Protein AF-V5WIX6-F1 (afdb_monomer)

Structure (mmCIF, N/CA/C/O backbone):
data_AF-V5WIX6-F1
#
_entry.id   AF-V5WIX6-F1
#
loop_
_atom_site.group_PDB
_atom_site.id
_atom_site.type_symbol
_atom_site.label_atom_id
_atom_site.label_alt_id
_atom_site.label_comp_id
_atom_site.label_asym_id
_atom_site.label_entity_id
_atom_site.label_seq_id
_atom_site.pdbx_PDB_ins_code
_atom_site.Cartn_x
_atom_site.Cartn_y
_atom_site.Cartn_z
_atom_site.occupancy
_atom_site.B_iso_or_equiv
_atom_site.auth_seq_id
_atom_site.auth_comp_id
_atom_site.auth_asym_id
_atom_site.auth_atom_id
_atom_site.pdbx_PDB_model_num
ATOM 1 N N . MET A 1 1 ? -15.804 -73.922 3.196 1.00 58.41 1 MET A N 1
ATOM 2 C CA . MET A 1 1 ? -16.232 -72.582 3.664 1.00 58.41 1 MET A CA 1
ATOM 3 C C . MET A 1 1 ? -15.111 -71.535 3.647 1.00 58.41 1 MET A C 1
ATOM 5 O O . MET A 1 1 ? -15.339 -70.474 3.092 1.00 58.41 1 MET A O 1
ATOM 9 N N . LYS A 1 2 ? -13.881 -71.818 4.117 1.00 55.75 2 LYS A N 1
ATOM 10 C CA . LYS A 1 2 ? -12.753 -70.850 4.067 1.00 55.75 2 LYS A CA 1
ATOM 11 C C . LYS A 1 2 ? -12.329 -70.398 2.653 1.00 55.75 2 LYS A C 1
ATOM 13 O O . LYS A 1 2 ? -11.973 -69.244 2.466 1.00 55.75 2 LYS A O 1
ATOM 18 N N . LYS A 1 3 ? -12.418 -71.280 1.646 1.00 56.50 3 LYS A N 1
ATOM 19 C CA . LYS A 1 3 ? -12.069 -70.954 0.246 1.00 56.50 3 LYS A CA 1
ATOM 20 C C . LYS A 1 3 ? -13.073 -70.005 -0.428 1.00 56.50 3 LYS A C 1
ATOM 22 O O . LYS A 1 3 ? -12.663 -69.167 -1.213 1.00 56.50 3 LYS A O 1
ATOM 27 N N . ALA A 1 4 ? -14.360 -70.095 -0.081 1.00 66.88 4 ALA A N 1
ATOM 28 C CA . ALA A 1 4 ? -15.393 -69.199 -0.612 1.00 66.88 4 ALA A CA 1
ATOM 29 C C . ALA A 1 4 ? -15.298 -67.791 0.001 1.00 66.88 4 ALA A C 1
ATOM 31 O O . ALA A 1 4 ? -15.480 -66.801 -0.696 1.00 66.88 4 ALA A O 1
ATOM 32 N N . PHE A 1 5 ? -14.928 -67.707 1.283 1.00 71.88 5 PHE A N 1
ATOM 33 C CA . PHE A 1 5 ? -14.691 -66.434 1.966 1.00 71.88 5 PHE A CA 1
ATOM 34 C C . PHE A 1 5 ? -13.475 -65.687 1.397 1.00 71.88 5 PHE A C 1
ATOM 36 O O . PHE A 1 5 ? -13.553 -64.492 1.143 1.00 71.88 5 PHE A O 1
ATOM 43 N N . LEU A 1 6 ? -12.379 -66.398 1.108 1.00 67.19 6 LEU A N 1
ATOM 44 C CA . LEU A 1 6 ? -11.194 -65.804 0.474 1.00 67.19 6 LEU A CA 1
ATOM 45 C C . LEU A 1 6 ? -11.478 -65.269 -0.936 1.00 67.19 6 LEU A C 1
ATOM 47 O O . LEU A 1 6 ? -10.979 -64.207 -1.284 1.00 67.19 6 LEU A O 1
ATOM 51 N N . ILE A 1 7 ? -12.309 -65.960 -1.721 1.00 73.38 7 ILE A N 1
ATOM 52 C CA . ILE A 1 7 ? -12.696 -65.508 -3.067 1.00 73.38 7 ILE A CA 1
ATOM 53 C C . ILE A 1 7 ? -13.588 -64.259 -2.994 1.00 73.38 7 ILE A C 1
ATOM 55 O O . ILE A 1 7 ? -13.397 -63.332 -3.776 1.00 73.38 7 ILE A O 1
ATOM 59 N N . ALA A 1 8 ? -14.510 -64.193 -2.029 1.00 73.25 8 ALA A N 1
ATOM 60 C CA . ALA A 1 8 ? -15.363 -63.021 -1.828 1.00 73.25 8 ALA A CA 1
ATOM 61 C C . ALA A 1 8 ? -14.563 -61.781 -1.389 1.00 73.25 8 ALA A C 1
ATOM 63 O O . ALA A 1 8 ? -14.801 -60.689 -1.896 1.00 73.25 8 ALA A O 1
ATOM 64 N N . VAL A 1 9 ? -13.570 -61.948 -0.508 1.00 74.31 9 VAL A N 1
ATOM 65 C CA . VAL A 1 9 ? -12.686 -60.848 -0.083 1.00 74.31 9 VAL A CA 1
ATOM 66 C C . VAL A 1 9 ? -11.806 -60.360 -1.239 1.00 74.31 9 VAL A C 1
ATOM 68 O O . VAL A 1 9 ? -11.616 -59.157 -1.392 1.00 74.31 9 VAL A O 1
ATOM 71 N N . LEU A 1 10 ? -11.325 -61.266 -2.099 1.00 70.62 10 LEU A N 1
ATOM 72 C CA . LEU A 1 10 ? -10.517 -60.898 -3.266 1.00 70.62 10 LEU A CA 1
ATOM 73 C C . LEU A 1 10 ? -11.334 -60.153 -4.337 1.00 70.62 10 LEU A C 1
ATOM 75 O O . LEU A 1 10 ? -10.823 -59.228 -4.959 1.00 70.62 10 LEU A O 1
ATOM 79 N N . LEU A 1 11 ? -12.608 -60.519 -4.521 1.00 66.94 11 LEU A N 1
ATOM 80 C CA . LEU A 1 11 ? -13.530 -59.843 -5.445 1.00 66.94 11 LEU A CA 1
ATOM 81 C C . LEU A 1 11 ? -13.896 -58.430 -4.979 1.00 66.94 11 LEU A C 1
ATOM 83 O O . LEU A 1 11 ? -13.943 -57.516 -5.798 1.00 66.94 11 LEU A O 1
ATOM 87 N N . VAL A 1 12 ? -14.101 -58.230 -3.674 1.00 69.62 12 VAL A N 1
ATOM 88 C CA . VAL A 1 12 ? -14.355 -56.893 -3.113 1.00 69.62 12 VAL A CA 1
ATOM 89 C C . VAL A 1 12 ? -13.093 -56.029 -3.191 1.00 69.62 12 VAL A C 1
ATOM 91 O O . VAL A 1 12 ? -13.183 -54.877 -3.596 1.00 69.62 12 VAL A O 1
ATOM 94 N N . ALA A 1 13 ? -11.910 -56.585 -2.910 1.00 64.19 13 ALA A N 1
ATOM 95 C CA . ALA A 1 13 ? -10.642 -55.861 -3.039 1.00 64.19 13 ALA A CA 1
ATOM 96 C C . ALA A 1 13 ? -10.314 -55.469 -4.494 1.00 64.19 13 ALA A C 1
ATOM 98 O O . ALA A 1 13 ? -9.781 -54.388 -4.728 1.00 64.19 13 ALA A O 1
ATOM 99 N N . ALA A 1 14 ? -10.671 -56.305 -5.476 1.00 63.19 14 ALA A N 1
ATOM 100 C CA . ALA A 1 14 ? -10.508 -55.984 -6.895 1.00 63.19 14 ALA A CA 1
ATOM 101 C C . ALA A 1 14 ? -11.480 -54.887 -7.370 1.00 63.19 14 ALA A C 1
ATOM 103 O O . ALA A 1 14 ? -11.104 -54.064 -8.199 1.00 63.19 14 ALA A O 1
ATOM 104 N N . ALA A 1 15 ? -12.699 -54.826 -6.819 1.00 61.22 15 ALA A N 1
ATOM 105 C CA . ALA A 1 15 ? -13.686 -53.805 -7.174 1.00 61.22 15 ALA A CA 1
ATOM 106 C C . ALA A 1 15 ? -13.312 -52.395 -6.675 1.00 61.22 15 ALA A C 1
ATOM 108 O O . ALA A 1 15 ? -13.653 -51.412 -7.327 1.00 61.22 15 ALA A O 1
ATOM 109 N N . VAL A 1 16 ? -12.568 -52.279 -5.566 1.00 59.94 16 VAL A N 1
ATOM 110 C CA . VAL A 1 16 ? -12.110 -50.973 -5.042 1.00 59.94 16 VAL A CA 1
ATOM 111 C C . VAL A 1 16 ? -10.938 -50.395 -5.855 1.00 59.94 16 VAL A C 1
ATOM 113 O O . VAL A 1 16 ? -10.724 -49.188 -5.853 1.00 59.94 16 VAL A O 1
ATOM 116 N N . LEU A 1 17 ? -10.207 -51.223 -6.610 1.00 56.31 17 LEU A N 1
ATOM 117 C CA . LEU A 1 17 ? -9.035 -50.795 -7.389 1.00 56.31 17 LEU A CA 1
ATOM 118 C C . LEU A 1 17 ? -9.350 -50.364 -8.835 1.00 56.31 17 LEU A C 1
ATOM 120 O O . LEU A 1 17 ? -8.447 -49.914 -9.534 1.00 56.31 17 LEU A O 1
ATOM 124 N N . VAL A 1 18 ? -10.606 -50.470 -9.289 1.00 58.84 18 VAL A N 1
ATOM 125 C CA . VAL A 1 18 ? -11.018 -50.155 -10.678 1.00 58.84 18 VAL A CA 1
ATOM 126 C C . VAL A 1 18 ? -11.763 -48.809 -10.791 1.00 58.84 18 VAL A C 1
ATOM 128 O O . VAL A 1 18 ? -12.163 -48.411 -11.877 1.00 58.84 18 VAL A O 1
ATOM 131 N N . SER A 1 19 ? -11.898 -48.037 -9.706 1.00 48.12 19 SER A N 1
ATOM 132 C CA . SER A 1 19 ? -12.625 -46.750 -9.734 1.00 48.12 19 SER A CA 1
ATOM 133 C C . SER A 1 19 ? -11.781 -45.509 -10.085 1.00 48.12 19 SER A C 1
ATOM 135 O O . SER A 1 19 ? -12.303 -44.400 -10.034 1.00 48.12 19 SER A O 1
ATOM 137 N N . CYS A 1 20 ? -10.515 -45.652 -10.478 1.00 54.88 20 CYS A N 1
ATOM 138 C CA . CYS A 1 20 ? -9.731 -44.542 -11.034 1.00 54.88 20 CYS A CA 1
ATOM 139 C C . CYS A 1 20 ? -9.061 -44.993 -12.333 1.00 54.88 20 CYS A C 1
ATOM 141 O O . CYS A 1 20 ? -7.900 -45.392 -12.345 1.00 54.88 20 CYS A O 1
ATOM 143 N N . GLY A 1 21 ? -9.825 -44.964 -13.422 1.00 41.25 21 GLY A N 1
ATOM 144 C CA . GLY A 1 21 ? -9.371 -45.305 -14.766 1.00 41.25 21 GLY A CA 1
ATOM 145 C C . GLY A 1 21 ? -10.202 -44.562 -15.802 1.00 41.25 21 GLY A C 1
ATOM 146 O O . GLY A 1 21 ? -11.140 -45.126 -16.344 1.00 41.25 21 GLY A O 1
ATOM 147 N N . SER A 1 22 ? -9.864 -43.283 -15.976 1.00 40.94 22 SER A N 1
ATOM 148 C CA . SER A 1 22 ? -10.167 -42.369 -17.088 1.00 40.94 22 SER A CA 1
ATOM 149 C C . SER A 1 22 ? -10.963 -42.933 -18.276 1.00 40.94 22 SER A C 1
ATOM 151 O O . SER A 1 22 ? -10.440 -43.748 -19.046 1.00 40.94 22 SER A O 1
ATOM 153 N N . ASP A 1 23 ? -12.152 -42.366 -18.498 1.00 37.56 23 ASP A N 1
ATOM 154 C CA . ASP A 1 23 ? -12.770 -42.299 -19.822 1.00 37.56 23 ASP A CA 1
ATOM 155 C C . ASP A 1 23 ? -11.769 -41.668 -20.794 1.00 37.56 23 ASP A C 1
ATOM 157 O O . ASP A 1 23 ? -11.342 -40.523 -20.650 1.00 37.56 23 ASP A O 1
ATOM 161 N N . SER A 1 24 ? -11.342 -42.471 -21.760 1.00 44.09 24 SER A N 1
ATOM 162 C CA . SER A 1 24 ? -10.544 -42.046 -22.900 1.00 44.09 24 SER A CA 1
ATOM 163 C C . SER A 1 24 ? -11.465 -42.061 -24.105 1.00 44.09 24 SER A C 1
ATOM 165 O O . SER A 1 24 ? -11.472 -43.018 -24.873 1.00 44.09 24 SER A O 1
ATOM 167 N N . ASP A 1 25 ? -12.250 -40.992 -24.245 1.00 35.59 25 ASP A N 1
ATOM 168 C CA . ASP A 1 25 ? -12.881 -40.663 -25.515 1.00 35.59 25 ASP A CA 1
ATOM 169 C C . ASP A 1 25 ? -12.125 -39.510 -26.172 1.00 35.59 25 ASP A C 1
ATOM 171 O O . ASP A 1 25 ? -11.837 -38.459 -25.602 1.00 35.59 25 ASP A O 1
ATOM 175 N N . ASN A 1 26 ? -11.713 -39.813 -27.389 1.00 45.78 26 ASN A N 1
ATOM 176 C CA . ASN A 1 26 ? -10.805 -39.072 -28.230 1.00 45.78 26 ASN A CA 1
ATOM 177 C C . ASN A 1 26 ? -11.540 -37.848 -28.796 1.00 45.78 26 ASN A C 1
ATOM 179 O O . ASN A 1 26 ? -12.281 -37.974 -29.773 1.00 45.78 26 ASN A O 1
ATOM 183 N N . GLN A 1 27 ? -11.337 -36.668 -28.207 1.00 37.78 27 GLN A N 1
ATOM 184 C CA . GLN A 1 27 ? -11.741 -35.406 -28.822 1.00 37.78 27 GLN A CA 1
ATOM 185 C C . GLN A 1 27 ? -10.574 -34.414 -28.804 1.00 37.78 27 GLN A C 1
ATOM 187 O O . GLN A 1 27 ? -9.936 -34.161 -27.788 1.00 37.78 27 GLN A O 1
ATOM 192 N N . SER A 1 28 ? -10.269 -33.957 -30.013 1.00 33.84 28 SER A N 1
ATOM 193 C CA . SER A 1 28 ? -9.264 -32.987 -30.436 1.00 33.84 28 SER A CA 1
ATOM 194 C C . SER A 1 28 ? -8.944 -31.888 -29.424 1.00 33.84 28 SER A C 1
ATOM 196 O O . SER A 1 28 ? -9.840 -31.233 -28.904 1.00 33.84 28 SER A O 1
ATOM 198 N N . ALA A 1 29 ? -7.642 -31.648 -29.245 1.00 37.53 29 ALA A N 1
ATOM 199 C CA . ALA A 1 29 ? -7.080 -30.523 -28.514 1.00 37.53 29 ALA A CA 1
ATOM 200 C C . ALA A 1 29 ? -7.489 -29.183 -29.152 1.00 37.53 29 ALA A C 1
ATOM 202 O O . ALA A 1 29 ? -6.797 -28.650 -30.017 1.00 37.53 29 ALA A O 1
ATOM 203 N N . GLU A 1 30 ? -8.617 -28.645 -28.709 1.00 32.94 30 GLU A N 1
ATOM 204 C CA . GLU A 1 30 ? -8.811 -27.207 -28.593 1.00 32.94 30 GLU A CA 1
ATOM 205 C C . GLU A 1 30 ? -8.475 -26.845 -27.148 1.00 32.94 30 GLU A C 1
ATOM 207 O O . GLU A 1 30 ? -9.002 -27.446 -26.211 1.00 32.94 30 GLU A O 1
ATOM 212 N N . THR A 1 31 ? -7.556 -25.901 -26.959 1.00 37.00 31 THR A N 1
ATOM 213 C CA . THR A 1 31 ? -7.256 -25.313 -25.653 1.00 37.00 31 THR A CA 1
ATOM 214 C C . THR A 1 31 ? -8.479 -24.515 -25.204 1.00 37.00 31 THR A C 1
ATOM 216 O O . THR A 1 31 ? -8.557 -23.308 -25.405 1.00 37.00 31 THR A O 1
ATOM 219 N N . GLN A 1 32 ? -9.474 -25.208 -24.658 1.00 30.66 32 GLN A N 1
ATOM 220 C CA . GLN A 1 32 ? -10.532 -24.596 -23.878 1.00 30.66 32 GLN A CA 1
ATOM 221 C C . GLN A 1 32 ? -9.921 -24.264 -22.520 1.00 30.66 32 GLN A C 1
ATOM 223 O O . GLN A 1 32 ? -9.590 -25.161 -21.742 1.00 30.66 32 GLN A O 1
ATOM 228 N N . GLU A 1 33 ? -9.726 -22.970 -22.258 1.00 36.97 33 GLU A N 1
ATOM 229 C CA . GLU A 1 33 ? -9.600 -22.485 -20.889 1.00 36.97 33 GLU A CA 1
ATOM 230 C C . GLU A 1 33 ? -10.752 -23.082 -20.084 1.00 36.97 33 GLU A C 1
ATOM 232 O O . GLU A 1 33 ? -11.920 -22.987 -20.471 1.00 36.97 33 GLU A O 1
ATOM 237 N N . ALA A 1 34 ? -10.413 -23.767 -18.997 1.00 33.66 34 ALA A N 1
ATOM 238 C CA . ALA A 1 34 ? -11.401 -24.327 -18.102 1.00 33.66 34 ALA A CA 1
ATOM 239 C C . ALA A 1 34 ? -12.185 -23.176 -17.458 1.00 33.66 34 ALA A C 1
ATOM 241 O O . ALA A 1 34 ? -11.788 -22.625 -16.437 1.00 33.66 34 ALA A O 1
ATOM 242 N N . ALA A 1 35 ? -13.330 -22.838 -18.045 1.00 47.0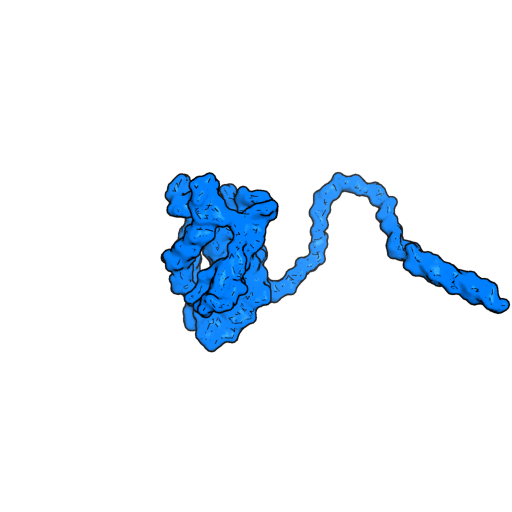3 35 ALA A N 1
ATOM 243 C CA . ALA A 1 35 ? -14.394 -22.126 -17.364 1.00 47.03 35 ALA A CA 1
ATOM 244 C C . ALA A 1 35 ? -15.075 -23.097 -16.378 1.00 47.03 35 ALA A C 1
ATOM 246 O O . ALA A 1 35 ? -16.158 -23.618 -16.635 1.00 47.03 35 ALA A O 1
ATOM 247 N N . SER A 1 36 ? -14.416 -23.376 -15.251 1.00 42.03 36 SER A N 1
ATOM 248 C CA . SER A 1 36 ? -15.070 -23.799 -14.005 1.00 42.03 36 SER A CA 1
ATOM 249 C C . SER A 1 36 ? -15.108 -22.555 -13.111 1.00 42.03 36 SER A C 1
ATOM 251 O O . SER A 1 36 ? -14.058 -22.058 -12.727 1.00 42.03 36 SER A O 1
ATOM 253 N N . GLY A 1 37 ? -16.242 -21.897 -12.873 1.00 46.31 37 GLY A N 1
ATOM 254 C CA . GLY A 1 37 ? -17.405 -22.475 -12.207 1.00 46.31 37 GLY A CA 1
ATOM 255 C C . GLY A 1 37 ? -17.155 -22.431 -10.698 1.00 46.31 37 GLY A C 1
ATOM 256 O O . GLY A 1 37 ? -16.550 -23.358 -10.180 1.00 46.31 37 GLY A O 1
ATOM 257 N N . GLU A 1 38 ? -17.592 -21.337 -10.059 1.00 40.41 38 GLU A N 1
ATOM 258 C CA . GLU A 1 38 ? -17.379 -20.956 -8.646 1.00 40.41 38 GLU A CA 1
ATOM 259 C C . GLU A 1 38 ? -15.916 -20.677 -8.266 1.00 40.41 38 GLU A C 1
ATOM 261 O O . GLU A 1 38 ? -15.204 -21.511 -7.711 1.00 40.41 38 GLU A O 1
ATOM 266 N N . GLY A 1 39 ? -15.474 -19.440 -8.523 1.00 47.50 39 GLY A N 1
ATOM 267 C CA . GLY A 1 39 ? -14.322 -18.900 -7.806 1.00 47.50 39 GLY A CA 1
ATOM 268 C C . GLY A 1 39 ? -14.580 -18.958 -6.298 1.00 47.50 39 GLY A C 1
ATOM 269 O O . GLY A 1 39 ? -15.717 -18.800 -5.851 1.00 47.50 39 GLY A O 1
ATOM 270 N N . ILE A 1 40 ? -13.532 -19.201 -5.511 1.00 46.66 40 ILE A N 1
ATOM 271 C CA . ILE A 1 40 ? -13.612 -19.081 -4.054 1.00 46.66 40 ILE A CA 1
ATOM 272 C C . ILE A 1 40 ? -14.064 -17.648 -3.757 1.00 46.66 40 ILE A C 1
ATOM 274 O O . ILE A 1 40 ? -13.354 -16.702 -4.091 1.00 46.66 40 ILE A O 1
ATOM 278 N N . LEU A 1 41 ? -15.245 -17.484 -3.156 1.00 50.22 41 LEU A N 1
ATOM 279 C CA . LEU A 1 41 ? -15.651 -16.203 -2.587 1.00 50.22 41 LEU A CA 1
ATOM 280 C C . LEU A 1 41 ? -14.722 -15.934 -1.406 1.00 50.22 41 LEU A C 1
ATOM 282 O O . LEU A 1 41 ? -14.836 -16.564 -0.356 1.00 50.22 41 LEU A O 1
ATOM 286 N N . VAL A 1 42 ? -13.752 -15.053 -1.614 1.00 65.25 42 VAL A N 1
ATOM 287 C CA . VAL A 1 42 ? -12.883 -14.576 -0.547 1.00 65.25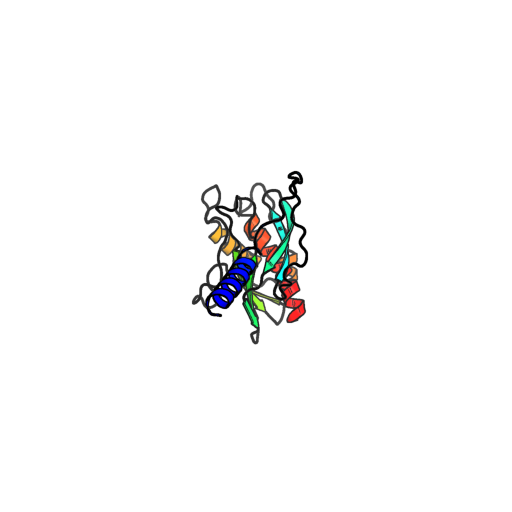 42 VAL A CA 1
ATOM 288 C C . VAL A 1 42 ? -13.534 -13.311 -0.007 1.00 65.25 42 VAL A C 1
ATOM 290 O O . VAL A 1 42 ? -13.522 -12.283 -0.671 1.00 65.25 42 VAL A O 1
ATOM 293 N N . GLU A 1 43 ? -14.145 -13.395 1.177 1.00 78.25 43 GLU A N 1
ATOM 294 C CA . GLU A 1 43 ? -14.772 -12.237 1.846 1.00 78.25 43 GLU A CA 1
ATOM 295 C C . GLU A 1 43 ? -13.757 -11.110 2.128 1.00 78.25 43 GLU A C 1
ATOM 297 O O . GLU A 1 43 ? -14.121 -9.935 2.184 1.00 78.25 43 GLU A O 1
ATOM 302 N N . ASN A 1 44 ? -12.475 -11.481 2.218 1.00 88.75 44 ASN A N 1
ATOM 303 C CA . ASN A 1 44 ? -11.332 -10.603 2.448 1.00 88.75 44 ASN A CA 1
ATOM 304 C C . ASN A 1 44 ? -10.548 -10.369 1.145 1.00 88.75 44 ASN A C 1
ATOM 306 O O . ASN A 1 44 ? -9.367 -10.715 1.033 1.00 88.75 44 ASN A O 1
ATOM 310 N N . ALA A 1 45 ? -11.230 -9.865 0.123 1.00 94.69 45 ALA A N 1
ATOM 311 C CA . ALA A 1 45 ? -10.633 -9.491 -1.152 1.00 94.69 45 ALA A CA 1
ATOM 312 C C . ALA A 1 45 ? -11.368 -8.292 -1.756 1.00 94.69 45 ALA A C 1
ATOM 314 O O . ALA A 1 45 ? -12.551 -8.078 -1.488 1.00 94.69 45 ALA A O 1
ATOM 315 N N . PHE A 1 46 ? -10.667 -7.534 -2.591 1.00 95.75 46 PHE A N 1
ATOM 316 C CA . PHE A 1 46 ? -11.233 -6.417 -3.341 1.00 95.75 46 PHE A CA 1
ATOM 317 C C . PHE A 1 46 ? -10.616 -6.342 -4.735 1.00 95.75 46 PHE A C 1
ATOM 319 O O . PHE A 1 46 ? -9.556 -6.918 -4.995 1.00 95.75 46 PHE A O 1
ATOM 326 N N . TYR A 1 47 ? -11.299 -5.647 -5.639 1.00 95.06 47 TYR A N 1
ATOM 327 C CA . TYR A 1 47 ? -10.801 -5.412 -6.986 1.00 95.06 47 TYR A CA 1
ATOM 328 C C . TYR A 1 47 ? -10.045 -4.090 -7.055 1.00 95.06 47 TYR A C 1
ATOM 330 O O . TYR A 1 47 ? -10.394 -3.123 -6.383 1.00 95.06 47 TYR A O 1
ATOM 338 N N . TYR A 1 48 ? -9.011 -4.051 -7.886 1.00 95.06 48 TYR A N 1
ATOM 339 C CA . TYR A 1 48 ? -8.319 -2.825 -8.250 1.00 95.06 48 TYR A CA 1
ATOM 340 C C . TYR A 1 48 ? -7.971 -2.854 -9.737 1.00 95.06 48 TYR A C 1
ATOM 342 O O . TYR A 1 48 ? -7.752 -3.914 -10.332 1.00 95.06 48 TYR A O 1
ATOM 350 N N . THR A 1 49 ? -7.903 -1.676 -10.345 1.00 94.50 49 THR A N 1
ATOM 351 C CA . THR A 1 49 ? -7.427 -1.532 -11.720 1.00 94.50 49 THR A CA 1
ATOM 352 C C . THR A 1 49 ? -5.915 -1.679 -11.712 1.00 94.50 49 THR A C 1
ATOM 354 O O . THR A 1 49 ? -5.234 -0.841 -11.146 1.00 94.50 49 THR A O 1
ATOM 357 N N . HIS A 1 50 ? -5.369 -2.724 -12.320 1.00 92.06 50 HIS A N 1
ATOM 358 C CA . HIS A 1 50 ? -3.930 -2.907 -12.499 1.00 92.06 50 HIS A CA 1
ATOM 359 C C . HIS A 1 50 ? -3.493 -2.345 -13.856 1.00 92.06 50 HIS A C 1
ATOM 361 O O . HIS A 1 50 ? -4.143 -2.622 -14.861 1.00 92.06 50 HIS A O 1
ATOM 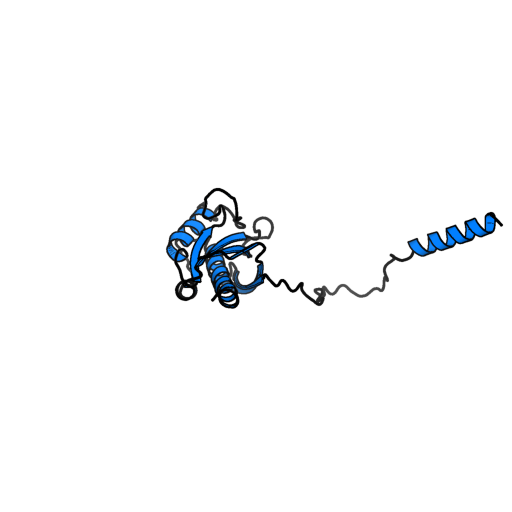367 N N . VAL A 1 51 ? -2.350 -1.657 -13.918 1.00 89.75 51 VAL A N 1
ATOM 368 C CA . VAL A 1 51 ? -1.720 -1.204 -15.172 1.00 89.75 51 VAL A CA 1
ATOM 369 C C . VAL A 1 51 ? -0.423 -1.968 -15.451 1.00 89.75 51 VAL A C 1
ATOM 371 O O . VAL A 1 51 ? 0.401 -2.159 -14.556 1.00 89.75 51 VAL A O 1
ATOM 374 N N . ASN A 1 52 ? -0.229 -2.441 -16.685 1.00 85.12 52 ASN A N 1
ATOM 375 C CA . ASN A 1 52 ? 0.999 -3.135 -17.094 1.00 85.12 52 ASN A CA 1
ATOM 376 C C . ASN A 1 52 ? 2.044 -2.191 -17.731 1.00 85.12 52 ASN A C 1
ATOM 378 O O . ASN A 1 52 ? 1.823 -0.995 -17.897 1.00 85.12 52 ASN A O 1
ATOM 382 N N . GLY A 1 53 ? 3.203 -2.737 -18.117 1.00 79.44 53 GLY A N 1
ATOM 383 C CA . GLY A 1 53 ? 4.287 -1.969 -18.756 1.00 79.44 53 GLY A CA 1
ATOM 384 C C . GLY A 1 53 ? 3.990 -1.439 -20.162 1.00 79.44 53 GLY A C 1
ATOM 385 O O . GLY A 1 53 ? 4.805 -0.702 -20.705 1.00 79.44 53 GLY A O 1
ATOM 386 N N . HIS A 1 54 ? 2.853 -1.821 -20.745 1.00 82.81 54 HIS A N 1
ATOM 387 C CA . HIS A 1 54 ? 2.324 -1.307 -22.009 1.00 82.81 54 HIS A CA 1
ATOM 388 C C . HIS A 1 54 ? 1.104 -0.400 -21.791 1.00 82.81 54 HIS A C 1
ATOM 390 O O . HIS A 1 54 ? 0.376 -0.135 -22.743 1.00 82.81 54 HIS A O 1
ATOM 396 N N . GLU A 1 55 ? 0.879 0.058 -20.553 1.00 84.06 55 GLU A N 1
ATOM 397 C CA . GLU A 1 55 ? -0.234 0.938 -20.170 1.00 84.06 55 GLU A CA 1
ATOM 398 C C . GLU A 1 55 ? -1.620 0.303 -20.349 1.00 84.06 55 GLU A C 1
ATOM 400 O O . GLU A 1 55 ? -2.637 0.992 -20.330 1.00 84.06 55 GLU A O 1
ATOM 405 N N . GLU A 1 56 ? -1.687 -1.022 -20.493 1.00 86.94 56 GLU A N 1
ATOM 406 C CA . GLU A 1 56 ? -2.963 -1.722 -20.539 1.00 86.94 56 GLU A CA 1
ATOM 407 C C . GLU A 1 56 ? -3.501 -1.891 -19.121 1.00 86.94 56 GLU A C 1
ATOM 409 O O . GLU A 1 56 ? -2.808 -2.393 -18.226 1.00 86.94 56 GLU A O 1
ATOM 414 N N . GLU A 1 57 ? -4.754 -1.484 -18.944 1.00 91.38 57 GLU A N 1
ATOM 415 C CA . GLU A 1 57 ? -5.479 -1.600 -17.689 1.00 91.38 57 GLU A CA 1
ATOM 416 C C . GLU A 1 57 ? -6.312 -2.881 -17.654 1.00 91.38 57 GLU A C 1
ATOM 418 O O . GLU A 1 57 ? 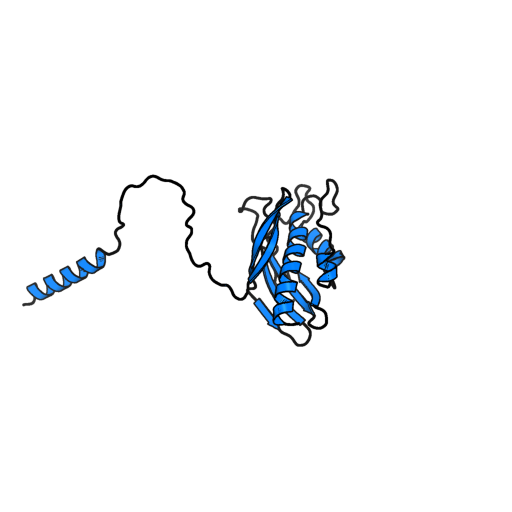-7.030 -3.221 -18.598 1.00 91.38 57 GLU A O 1
ATOM 423 N N . THR A 1 58 ? -6.223 -3.598 -16.541 1.00 91.38 58 THR A N 1
ATOM 424 C CA . THR A 1 58 ? -6.946 -4.845 -16.295 1.00 91.38 58 THR A CA 1
ATOM 425 C C . THR A 1 58 ? -7.428 -4.872 -14.858 1.00 91.38 58 THR A C 1
ATOM 427 O O . THR A 1 58 ? -6.649 -4.595 -13.950 1.00 91.38 58 THR A O 1
ATOM 430 N N . GLU A 1 59 ? -8.676 -5.255 -14.629 1.00 94.19 59 GLU A N 1
ATOM 431 C CA . GLU A 1 59 ? -9.177 -5.471 -13.274 1.00 94.19 59 GLU A CA 1
ATOM 432 C C . GLU A 1 59 ? -8.528 -6.727 -12.668 1.00 94.19 59 GLU A C 1
ATOM 434 O O . GLU A 1 59 ? -8.498 -7.794 -13.289 1.00 94.19 59 GLU A O 1
ATOM 439 N N . MET A 1 60 ? -7.968 -6.592 -11.468 1.00 92.31 60 MET A N 1
ATOM 440 C CA . MET A 1 60 ? -7.316 -7.670 -10.727 1.00 92.31 60 MET A CA 1
ATOM 441 C C . MET A 1 60 ? -7.845 -7.742 -9.300 1.00 92.31 60 MET A C 1
ATOM 443 O O . MET A 1 60 ? -8.383 -6.776 -8.767 1.00 92.31 60 MET A O 1
ATOM 447 N N . VAL A 1 61 ? -7.668 -8.904 -8.673 1.00 94.06 61 VAL A N 1
ATOM 448 C CA . VAL A 1 61 ? -8.051 -9.138 -7.278 1.00 94.06 61 VAL A CA 1
ATOM 449 C C . VAL A 1 61 ? -6.840 -8.926 -6.376 1.00 94.06 61 VAL A C 1
ATOM 451 O O . VAL A 1 61 ? -5.789 -9.531 -6.595 1.00 94.06 61 VAL A O 1
ATOM 454 N N . ALA A 1 62 ? -7.008 -8.112 -5.339 1.00 96.00 62 ALA A N 1
ATOM 455 C CA . ALA A 1 62 ? -6.128 -8.068 -4.181 1.00 96.00 62 ALA A CA 1
ATOM 456 C C . ALA A 1 62 ? -6.740 -8.890 -3.037 1.00 96.00 62 ALA A C 1
ATOM 458 O O . ALA A 1 62 ? -7.957 -8.901 -2.843 1.00 96.00 62 ALA A O 1
ATOM 459 N N . PHE A 1 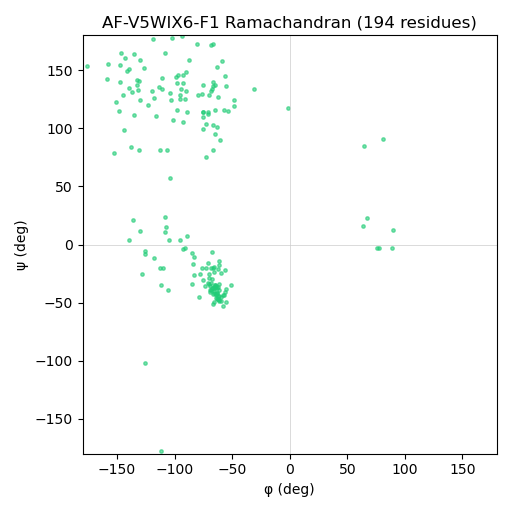63 ? -5.897 -9.573 -2.264 1.00 96.12 63 PHE A N 1
ATOM 460 C CA . PHE A 1 63 ? -6.323 -10.381 -1.118 1.00 96.12 63 PHE A CA 1
ATOM 461 C C . PHE A 1 63 ? -5.862 -9.752 0.191 1.00 96.12 63 PHE A C 1
ATOM 463 O O . PHE A 1 63 ? -4.742 -9.256 0.278 1.00 96.12 63 PHE A O 1
ATOM 470 N N . VAL A 1 64 ? -6.686 -9.851 1.231 1.00 96.69 64 VAL A N 1
ATOM 471 C CA . VAL A 1 64 ? -6.409 -9.315 2.568 1.00 96.69 64 VAL A CA 1
ATOM 472 C C . VAL A 1 64 ? -6.225 -10.479 3.555 1.00 96.69 64 VAL A C 1
ATOM 474 O O . VAL A 1 64 ? -7.166 -10.880 4.243 1.00 96.69 64 VAL A O 1
ATOM 477 N N . PRO A 1 65 ? -5.034 -11.109 3.619 1.00 94.19 65 PRO A N 1
ATOM 478 C CA . PRO A 1 65 ? -4.785 -12.229 4.532 1.00 94.19 65 PRO A CA 1
ATOM 479 C C . PRO A 1 65 ? -4.774 -11.837 6.013 1.00 94.19 65 PRO A C 1
ATOM 481 O O . PRO A 1 65 ? -4.933 -12.708 6.869 1.00 94.19 65 PRO A O 1
ATOM 484 N N . PHE A 1 66 ? -4.572 -10.556 6.324 1.00 94.81 66 PHE A N 1
ATOM 485 C CA . PHE A 1 66 ? -4.598 -10.041 7.686 1.00 94.81 66 PHE A CA 1
ATOM 486 C C . PHE A 1 66 ? -5.356 -8.724 7.726 1.00 94.81 66 PHE A C 1
ATOM 488 O O . PHE A 1 66 ? -5.071 -7.815 6.950 1.00 94.81 66 PHE A O 1
ATOM 495 N N . GLU A 1 67 ? -6.283 -8.638 8.670 1.00 95.94 67 GLU A N 1
ATOM 496 C CA . GLU A 1 67 ? -7.099 -7.468 8.949 1.00 95.94 67 GLU A CA 1
ATOM 497 C C . GLU A 1 67 ? -7.327 -7.400 10.459 1.00 95.94 67 GLU A C 1
ATOM 499 O O . GLU A 1 67 ? -7.693 -8.404 11.081 1.00 95.94 67 GLU A O 1
ATOM 504 N N . TYR A 1 68 ? -7.063 -6.246 11.069 1.00 95.56 68 TYR A N 1
ATOM 505 C CA . TYR A 1 68 ? -7.238 -6.072 12.507 1.00 95.56 68 TYR A CA 1
ATOM 506 C C . TYR A 1 68 ? -7.641 -4.643 12.868 1.00 95.56 68 TYR A C 1
ATOM 508 O O . TYR A 1 68 ? -6.857 -3.702 12.723 1.00 95.56 68 TYR A O 1
ATOM 516 N N . GLU A 1 69 ? -8.852 -4.499 13.399 1.00 96.94 69 GLU A N 1
ATOM 517 C CA . GLU A 1 69 ? -9.392 -3.233 13.885 1.00 96.94 69 GLU A CA 1
ATOM 518 C C . GLU A 1 69 ? -8.798 -2.852 15.250 1.00 96.94 69 GLU A C 1
ATOM 520 O O . GLU A 1 69 ? -8.797 -3.629 16.209 1.00 96.94 69 GLU A O 1
ATOM 525 N N . GLN A 1 70 ? -8.310 -1.619 15.346 1.00 95.25 70 GLN A N 1
ATOM 526 C CA . GLN A 1 70 ? -7.883 -0.976 16.583 1.00 95.25 70 GLN A CA 1
ATOM 527 C C . GLN A 1 70 ? -8.834 0.169 16.947 1.00 95.25 70 GLN A C 1
ATOM 529 O O . GLN A 1 70 ? -9.848 0.418 16.294 1.00 95.25 70 GLN A O 1
ATOM 534 N N . LEU A 1 71 ? -8.520 0.871 18.039 1.00 95.50 71 LEU A N 1
ATOM 535 C CA . LEU A 1 71 ? -9.325 2.010 18.479 1.00 95.50 71 LEU A CA 1
ATOM 536 C C . LEU A 1 71 ? -9.346 3.125 17.425 1.00 95.50 71 LEU A C 1
ATOM 538 O O . LEU A 1 71 ? -10.426 3.604 17.091 1.00 95.50 71 LEU A O 1
ATOM 542 N N . GLU A 1 72 ? -8.175 3.492 16.900 1.00 96.75 72 GLU A N 1
ATOM 543 C CA . GLU A 1 72 ? -7.995 4.646 16.005 1.00 96.75 72 GLU A CA 1
ATOM 544 C C . GLU A 1 72 ? -7.668 4.251 14.561 1.00 96.75 72 GLU A C 1
ATOM 546 O O . GLU A 1 72 ? -7.885 5.045 13.653 1.00 96.75 72 GLU A O 1
ATOM 551 N N . THR A 1 73 ? -7.179 3.031 14.325 1.00 97.94 73 THR A N 1
ATOM 552 C CA . THR A 1 73 ? -6.754 2.570 12.997 1.00 97.94 73 THR A CA 1
ATOM 553 C C . THR A 1 73 ? -7.251 1.162 12.694 1.00 97.94 73 THR A C 1
ATOM 555 O O . THR A 1 73 ? -7.639 0.416 13.595 1.00 97.94 73 THR A O 1
ATOM 558 N N . VAL A 1 74 ? -7.213 0.767 11.425 1.00 98.25 74 VAL A N 1
ATOM 559 C CA . VAL A 1 74 ? -7.342 -0.631 10.997 1.00 98.25 74 VAL A CA 1
ATOM 560 C C . VAL A 1 74 ? -6.074 -1.037 10.261 1.00 98.25 74 VAL A C 1
ATOM 562 O O . VAL A 1 74 ? -5.597 -0.308 9.392 1.00 98.25 74 VAL A O 1
ATOM 565 N N . LYS A 1 75 ? -5.522 -2.194 10.633 1.00 97.81 75 LYS A N 1
ATOM 566 C CA . LYS A 1 75 ? -4.296 -2.755 10.061 1.00 97.81 75 LYS A CA 1
ATOM 567 C C . LYS A 1 75 ? -4.626 -3.786 8.998 1.00 97.81 75 LYS A C 1
ATOM 569 O O . LYS A 1 75 ? -5.472 -4.644 9.239 1.00 97.81 75 LYS A O 1
ATOM 574 N N . TYR A 1 76 ? -3.884 -3.764 7.902 1.00 98.25 76 TYR A N 1
ATOM 575 C CA . TYR A 1 76 ? -4.045 -4.660 6.768 1.00 98.25 76 TYR A CA 1
ATOM 576 C C . TYR A 1 76 ? -2.698 -5.235 6.340 1.00 98.25 76 TYR A C 1
ATOM 578 O O . TYR A 1 76 ? -1.692 -4.528 6.311 1.00 98.25 76 TYR A O 1
ATOM 586 N N . GLN A 1 77 ? -2.686 -6.507 5.953 1.00 97.94 77 GLN A N 1
ATOM 587 C CA . GLN A 1 77 ? -1.750 -6.987 4.939 1.00 97.94 77 GLN A CA 1
ATOM 588 C C . GLN A 1 77 ? -2.537 -7.166 3.650 1.00 97.94 77 GLN A C 1
ATOM 590 O O . GLN A 1 77 ? -3.581 -7.813 3.671 1.00 97.94 77 GLN A O 1
ATOM 595 N N . VAL A 1 78 ? -2.033 -6.625 2.545 1.00 98.00 78 VAL A N 1
ATOM 596 C CA . VAL A 1 78 ? -2.672 -6.695 1.231 1.00 98.00 78 VAL A CA 1
ATOM 597 C C . VAL A 1 78 ? -1.722 -7.335 0.235 1.00 98.00 78 VAL A C 1
ATOM 599 O O . VAL A 1 78 ? -0.632 -6.829 -0.020 1.00 98.00 78 VAL A O 1
ATOM 602 N N . VAL A 1 79 ? -2.151 -8.451 -0.340 1.00 96.81 79 VAL A N 1
ATOM 603 C CA . VAL A 1 79 ? -1.421 -9.231 -1.336 1.00 96.81 79 VAL A CA 1
ATOM 604 C C . VAL A 1 79 ? -1.946 -8.852 -2.716 1.00 96.81 79 VAL A C 1
ATOM 606 O O . VAL A 1 79 ? -3.116 -9.088 -3.015 1.00 96.81 79 VAL A O 1
ATOM 609 N N . TYR A 1 80 ? -1.095 -8.261 -3.552 1.00 95.12 80 TYR A N 1
ATOM 610 C CA . TYR A 1 80 ? -1.476 -7.730 -4.864 1.00 95.12 80 TYR A CA 1
ATOM 611 C C . TYR A 1 80 ? -0.339 -7.877 -5.885 1.00 95.12 80 TYR A C 1
ATOM 613 O O . TYR A 1 80 ? 0.819 -8.120 -5.533 1.00 95.12 80 TYR A O 1
ATOM 621 N N . I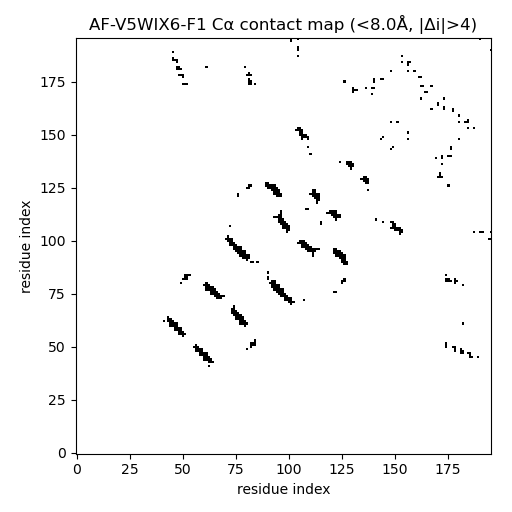LE A 1 81 ? -0.659 -7.729 -7.169 1.00 90.62 81 ILE A N 1
ATOM 622 C CA . ILE A 1 81 ? 0.332 -7.718 -8.247 1.00 90.62 81 ILE A CA 1
ATOM 623 C C . ILE A 1 81 ? 0.808 -6.277 -8.457 1.00 90.62 81 ILE A C 1
ATOM 625 O O . ILE A 1 81 ? 0.030 -5.416 -8.866 1.00 90.62 81 ILE A O 1
ATOM 629 N N . ALA A 1 82 ? 2.086 -6.015 -8.172 1.00 85.31 82 ALA A N 1
ATOM 630 C CA . ALA A 1 82 ? 2.679 -4.685 -8.327 1.00 85.31 82 ALA A CA 1
ATOM 631 C C . ALA A 1 82 ? 3.169 -4.409 -9.758 1.00 85.31 82 ALA A C 1
ATOM 633 O O . ALA A 1 82 ? 3.090 -3.284 -10.242 1.00 85.31 82 ALA A O 1
ATOM 634 N N . CYS A 1 83 ? 3.655 -5.432 -10.458 1.00 80.50 83 CYS A N 1
ATOM 635 C CA . CYS A 1 83 ? 4.210 -5.305 -11.797 1.00 80.50 83 CYS A CA 1
ATOM 636 C C . CYS A 1 83 ? 3.803 -6.518 -12.637 1.00 80.50 83 CYS A C 1
ATOM 638 O O . CYS A 1 83 ? 3.669 -7.620 -12.121 1.00 80.50 83 CYS A O 1
ATOM 640 N N . THR A 1 84 ? 3.643 -6.351 -13.950 1.00 72.62 84 THR A N 1
ATOM 641 C CA . THR A 1 84 ? 3.565 -7.462 -14.928 1.00 72.62 84 THR A CA 1
ATOM 642 C C . THR A 1 84 ? 4.514 -7.267 -16.110 1.00 72.62 84 THR A C 1
ATOM 644 O O . THR A 1 84 ? 4.471 -8.003 -17.092 1.00 72.62 84 THR A O 1
ATOM 647 N N . CYS A 1 85 ? 5.433 -6.301 -16.012 1.00 71.81 85 CYS A N 1
ATOM 648 C CA . CYS A 1 85 ? 6.350 -5.926 -17.095 1.00 71.81 85 CYS A CA 1
ATOM 649 C C . CYS A 1 85 ? 7.431 -6.973 -17.370 1.00 71.81 85 CYS A C 1
ATOM 651 O O . CYS A 1 85 ? 8.129 -6.909 -18.382 1.00 71.81 85 CYS A O 1
ATOM 653 N N . A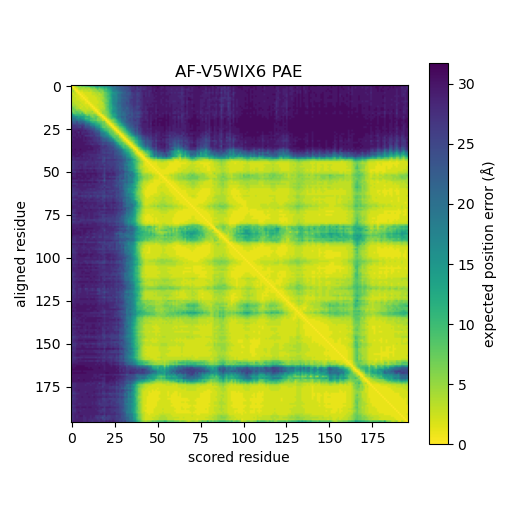RG A 1 86 ? 7.629 -7.903 -16.435 1.00 71.00 86 ARG A N 1
ATOM 654 C CA . ARG A 1 86 ? 8.664 -8.932 -16.492 1.00 71.00 86 ARG A CA 1
ATOM 655 C C . ARG A 1 86 ? 8.027 -10.298 -16.307 1.00 71.00 86 ARG A C 1
ATOM 657 O O . ARG A 1 86 ? 6.991 -10.435 -15.656 1.00 71.00 86 ARG A O 1
ATOM 664 N N . GLY A 1 87 ? 8.667 -11.305 -16.895 1.00 66.12 87 GLY A N 1
ATOM 665 C CA . GLY A 1 87 ? 8.197 -12.682 -16.800 1.00 66.12 87 GLY A CA 1
ATOM 666 C C . GLY A 1 87 ? 8.112 -13.176 -15.346 1.00 66.12 87 GLY A C 1
ATOM 667 O O . GLY A 1 87 ? 8.817 -12.659 -14.473 1.00 66.12 87 GLY A O 1
ATOM 668 N N . PRO A 1 88 ? 7.295 -14.212 -15.088 1.00 67.19 88 PRO A N 1
ATOM 669 C CA . PRO A 1 88 ? 6.961 -14.684 -13.740 1.00 67.19 88 PRO A CA 1
ATOM 670 C C . PRO A 1 88 ? 8.167 -15.186 -12.930 1.00 67.19 88 PRO A C 1
ATOM 672 O O . PRO A 1 88 ? 8.082 -15.336 -11.719 1.00 67.19 88 PRO A O 1
ATOM 675 N N . GLN A 1 89 ? 9.314 -15.433 -13.568 1.00 65.81 89 GLN A N 1
ATOM 676 C CA . GLN A 1 89 ? 10.545 -15.842 -12.889 1.00 65.81 89 GLN A CA 1
ATOM 677 C C . GLN A 1 89 ? 11.149 -14.761 -11.972 1.00 65.81 89 GLN A C 1
ATOM 679 O O . GLN A 1 89 ? 11.981 -15.077 -11.123 1.00 65.81 89 GLN A O 1
ATOM 684 N N . VAL A 1 90 ? 10.783 -13.492 -12.177 1.00 67.75 90 VAL A N 1
ATOM 685 C CA . VAL A 1 90 ? 11.334 -12.323 -11.460 1.00 67.75 90 VAL A CA 1
ATOM 686 C C . VAL A 1 90 ? 10.242 -11.340 -11.044 1.00 67.75 90 VAL A C 1
ATOM 688 O O . VAL A 1 90 ? 10.514 -10.158 -10.860 1.00 67.75 90 VAL A O 1
ATOM 691 N N . ASN A 1 91 ? 9.006 -11.818 -10.962 1.00 70.31 91 ASN A N 1
ATOM 692 C CA . ASN A 1 91 ? 7.850 -10.986 -10.713 1.00 70.31 91 ASN A CA 1
ATOM 693 C C . ASN A 1 91 ? 6.863 -11.761 -9.844 1.00 70.31 91 ASN A C 1
ATOM 695 O O . ASN A 1 91 ? 6.155 -12.652 -10.321 1.00 70.31 91 ASN A O 1
ATOM 699 N N . TYR A 1 92 ? 6.916 -11.471 -8.550 1.00 83.94 92 TYR A N 1
ATOM 700 C CA . TYR A 1 92 ? 6.126 -12.118 -7.520 1.00 83.94 92 TYR A CA 1
ATOM 701 C C . TYR A 1 92 ? 5.060 -11.147 -7.016 1.00 83.94 92 TYR A C 1
ATOM 703 O O . TYR A 1 92 ? 5.109 -9.941 -7.249 1.00 83.94 92 TYR A O 1
ATOM 711 N N . TRP A 1 93 ? 4.075 -11.684 -6.309 1.00 90.06 93 TRP A N 1
ATOM 712 C CA . TRP A 1 93 ? 3.078 -10.852 -5.652 1.00 90.06 93 TRP A CA 1
ATOM 713 C C . TRP A 1 93 ? 3.744 -10.041 -4.544 1.00 90.06 93 TRP A C 1
ATOM 715 O O . TRP A 1 93 ? 4.588 -10.565 -3.819 1.00 90.06 93 TRP A O 1
ATOM 725 N N . SER A 1 94 ? 3.348 -8.783 -4.408 1.00 93.88 94 SER A N 1
ATOM 726 C CA . SER A 1 94 ? 3.776 -7.922 -3.312 1.00 93.88 94 SER A CA 1
ATOM 727 C C . SER A 1 94 ? 2.806 -8.048 -2.146 1.00 93.88 94 SER A C 1
ATOM 729 O O . SER A 1 94 ? 1.607 -8.245 -2.345 1.00 93.88 94 SER A O 1
ATOM 731 N N . VAL A 1 95 ? 3.322 -7.892 -0.928 1.00 97.06 95 VAL A N 1
ATOM 732 C CA . VAL A 1 95 ? 2.518 -7.764 0.289 1.00 97.06 95 VAL A CA 1
ATOM 733 C C . VAL A 1 95 ? 2.761 -6.379 0.872 1.00 97.06 95 VAL A C 1
ATOM 735 O O . VAL A 1 95 ? 3.866 -6.097 1.330 1.00 97.06 95 VAL A O 1
ATOM 738 N N . ALA A 1 96 ? 1.752 -5.514 0.824 1.00 97.94 96 ALA A N 1
ATOM 739 C CA . ALA A 1 96 ? 1.777 -4.224 1.503 1.00 97.94 96 ALA A CA 1
ATOM 740 C C . ALA A 1 96 ? 1.214 -4.380 2.917 1.00 97.94 96 ALA A C 1
ATOM 742 O O . ALA A 1 96 ? 0.138 -4.949 3.095 1.00 97.94 96 ALA A O 1
ATOM 743 N N . TYR A 1 97 ? 1.912 -3.849 3.910 1.00 98.19 97 TYR A N 1
ATOM 744 C CA . TYR A 1 97 ? 1.351 -3.582 5.225 1.00 98.19 97 TYR A CA 1
ATOM 745 C C . TYR A 1 97 ? 0.798 -2.160 5.231 1.00 98.19 97 TYR A C 1
ATOM 747 O O . TYR A 1 97 ? 1.535 -1.234 4.905 1.00 98.19 97 TYR A O 1
ATOM 755 N N . VAL A 1 98 ? -0.478 -1.987 5.575 1.00 98.56 98 VAL A N 1
ATOM 756 C CA . VAL A 1 98 ? -1.165 -0.687 5.545 1.00 98.56 98 VAL A CA 1
ATOM 757 C C . VAL A 1 98 ? -1.925 -0.473 6.846 1.00 98.56 98 VAL A C 1
ATOM 759 O O . VAL A 1 98 ? -2.595 -1.377 7.341 1.00 98.56 98 VAL A O 1
ATOM 762 N N . GLU A 1 99 ? -1.854 0.733 7.389 1.00 98.50 99 GLU A N 1
ATOM 763 C CA . GLU A 1 99 ? -2.708 1.197 8.475 1.00 98.50 99 GLU A CA 1
ATOM 764 C C . GLU A 1 99 ? -3.527 2.391 7.992 1.00 98.50 99 GLU A C 1
ATOM 766 O O . GLU A 1 99 ? -2.965 3.364 7.485 1.00 98.50 99 GLU A O 1
ATOM 771 N N . LEU A 1 100 ? -4.848 2.302 8.146 1.00 98.56 100 LEU A N 1
ATOM 772 C CA . LEU A 1 100 ? -5.779 3.375 7.801 1.00 98.56 100 LEU A CA 1
ATOM 773 C C . LEU A 1 100 ? -6.446 3.925 9.061 1.00 98.56 100 LEU A C 1
ATOM 775 O O . LEU A 1 100 ? -6.880 3.152 9.919 1.00 98.56 100 LEU A O 1
ATOM 779 N N . SER A 1 101 ? -6.533 5.248 9.155 1.00 97.69 101 SER A N 1
ATOM 780 C CA . SER A 1 101 ? -7.240 5.983 10.204 1.00 97.69 101 SER A CA 1
ATOM 781 C C . SER A 1 101 ? -8.742 5.717 10.139 1.00 97.69 101 SER A C 1
ATOM 783 O O . SER A 1 101 ? -9.339 5.753 9.071 1.00 97.69 101 SER A O 1
ATOM 785 N N . LYS A 1 102 ? -9.378 5.509 11.292 1.00 95.88 102 LYS A N 1
ATOM 786 C CA . LYS A 1 102 ? -10.843 5.419 11.408 1.00 95.88 102 LYS A CA 1
ATOM 787 C C . LYS A 1 102 ? -11.526 6.782 11.547 1.00 95.88 102 LYS A C 1
ATOM 789 O O . LYS A 1 102 ? -12.748 6.846 11.605 1.00 95.88 102 LYS A O 1
ATOM 794 N N . GLU A 1 103 ? -10.760 7.861 11.701 1.00 95.06 103 GLU A N 1
ATOM 795 C CA . GLU A 1 103 ? -11.323 9.211 11.806 1.00 95.06 103 GLU A CA 1
ATOM 796 C C . GLU A 1 103 ? -11.702 9.758 10.427 1.00 95.06 103 GLU A C 1
ATOM 798 O O . GLU A 1 103 ? -12.788 10.305 10.247 1.00 95.06 103 GLU A O 1
ATOM 803 N N . ASP A 1 104 ? -10.811 9.588 9.454 1.00 94.94 104 ASP A N 1
ATOM 804 C CA . ASP A 1 104 ? -10.901 10.196 8.125 1.00 94.94 104 ASP A CA 1
ATOM 805 C C . ASP A 1 104 ? -10.479 9.251 6.989 1.00 94.94 104 ASP A C 1
ATOM 807 O O . ASP A 1 104 ? -10.438 9.656 5.827 1.00 94.94 104 ASP A O 1
ATOM 811 N N . GLY A 1 105 ? -10.166 7.991 7.305 1.00 95.62 105 GLY A N 1
ATOM 812 C CA . GLY A 1 105 ? -9.713 7.006 6.331 1.00 95.62 105 GLY A CA 1
ATOM 813 C C . GLY A 1 105 ? -8.254 7.162 5.912 1.00 95.62 105 GLY A C 1
ATOM 814 O O . GLY A 1 105 ? -7.802 6.340 5.134 1.00 95.62 105 GLY A O 1
ATOM 815 N N . SER A 1 106 ? -7.505 8.170 6.376 1.00 98.00 106 SER A N 1
ATOM 816 C CA . SER A 1 106 ? -6.157 8.485 5.867 1.00 98.00 106 SER A CA 1
ATOM 817 C C . SER A 1 106 ? -5.115 7.380 6.095 1.00 98.00 106 SER A C 1
ATOM 819 O O . SER A 1 106 ? -5.193 6.609 7.055 1.00 98.00 106 SER A O 1
ATOM 821 N N . VAL A 1 107 ? -4.099 7.311 5.225 1.00 98.44 107 VAL A N 1
ATOM 822 C CA . VAL A 1 107 ? -2.977 6.366 5.372 1.00 98.44 107 VAL A CA 1
ATOM 823 C C . VAL A 1 107 ? -2.063 6.802 6.514 1.00 98.44 107 VAL A C 1
ATOM 825 O O . VAL A 1 107 ? -1.242 7.705 6.359 1.00 98.44 107 VAL A O 1
ATOM 828 N N . THR A 1 108 ? -2.146 6.139 7.665 1.00 98.12 108 THR A N 1
ATOM 829 C CA . THR A 1 108 ? -1.271 6.448 8.807 1.00 98.12 108 THR A CA 1
ATOM 830 C C . THR A 1 108 ? 0.085 5.762 8.693 1.00 98.12 108 THR A C 1
ATOM 832 O O . THR A 1 108 ? 1.069 6.249 9.249 1.00 98.12 108 THR A O 1
ATOM 835 N N . PHE A 1 109 ? 0.145 4.630 7.988 1.00 98.12 109 PHE A N 1
ATOM 836 C CA . PHE A 1 109 ? 1.382 3.911 7.699 1.00 98.12 109 PHE A CA 1
ATOM 837 C C . PHE A 1 109 ? 1.219 2.991 6.487 1.00 98.12 109 PHE A C 1
ATOM 839 O O . PHE A 1 109 ? 0.185 2.344 6.337 1.00 98.12 109 PHE A O 1
ATOM 846 N N . ILE A 1 110 ? 2.254 2.880 5.655 1.00 97.94 110 ILE A N 1
ATOM 847 C CA . ILE A 1 110 ? 2.338 1.876 4.591 1.00 97.94 110 ILE A CA 1
ATOM 848 C C . ILE A 1 110 ? 3.796 1.453 4.368 1.00 97.94 110 ILE A C 1
ATOM 850 O O . ILE A 1 110 ? 4.707 2.276 4.427 1.00 97.94 110 ILE A O 1
ATOM 854 N N . SER A 1 111 ? 4.022 0.159 4.142 1.00 96.44 111 SER A N 1
ATOM 855 C CA . SER A 1 111 ? 5.354 -0.427 3.959 1.00 96.44 111 SER A CA 1
ATOM 856 C C . SER A 1 111 ? 5.283 -1.759 3.207 1.00 96.44 111 SER A C 1
ATOM 858 O O . SER A 1 111 ? 4.273 -2.462 3.261 1.00 96.44 111 SER A O 1
ATOM 860 N N . TRP A 1 112 ? 6.380 -2.134 2.546 1.00 95.88 112 TRP A N 1
ATOM 861 C CA . TRP A 1 112 ? 6.599 -3.471 1.973 1.00 95.88 112 TRP A CA 1
ATOM 862 C C . TRP A 1 112 ? 7.642 -4.289 2.745 1.00 95.88 112 TRP A C 1
ATOM 864 O O . TRP A 1 112 ? 8.016 -5.368 2.293 1.00 95.88 112 TRP A O 1
ATOM 874 N N . ASP A 1 113 ? 8.052 -3.808 3.919 1.00 94.62 113 ASP A N 1
ATOM 875 C CA . ASP A 1 113 ? 9.016 -4.451 4.810 1.00 94.62 113 ASP A CA 1
ATOM 876 C C . ASP A 1 113 ? 8.419 -4.606 6.217 1.00 94.62 113 ASP A C 1
ATOM 878 O O . ASP A 1 113 ? 7.608 -5.498 6.470 1.00 94.62 113 ASP A O 1
ATOM 882 N N . ASP A 1 114 ? 8.807 -3.737 7.147 1.00 95.62 114 ASP A N 1
ATOM 883 C CA . ASP A 1 114 ? 8.414 -3.829 8.544 1.00 95.62 114 ASP A CA 1
ATOM 884 C C . ASP A 1 114 ? 7.086 -3.116 8.822 1.00 95.62 114 ASP A C 1
ATOM 886 O O . ASP A 1 114 ? 6.640 -2.244 8.069 1.00 95.62 114 ASP A O 1
ATOM 890 N N . ASP A 1 115 ? 6.455 -3.510 9.924 1.00 95.88 115 ASP A N 1
ATOM 891 C CA . ASP A 1 115 ? 5.296 -2.844 10.498 1.00 95.88 115 ASP A CA 1
ATOM 892 C C . ASP A 1 115 ? 5.647 -1.460 11.073 1.00 95.88 115 ASP A C 1
ATOM 894 O O . ASP A 1 115 ? 6.812 -1.089 11.222 1.00 95.88 115 ASP A O 1
ATOM 898 N N . SER A 1 116 ? 4.626 -0.698 11.475 1.00 95.44 116 SER A N 1
ATOM 899 C CA . SER A 1 116 ? 4.800 0.651 12.041 1.00 95.44 116 SER A CA 1
ATOM 900 C C . SER A 1 116 ? 5.624 0.692 13.333 1.00 95.44 116 SER A C 1
ATOM 902 O O . SER A 1 116 ? 6.121 1.752 13.714 1.00 95.44 116 SER A O 1
ATOM 904 N N . SER A 1 117 ? 5.792 -0.448 14.015 1.00 94.81 117 SER A N 1
ATOM 905 C CA . SER A 1 117 ? 6.652 -0.554 15.196 1.00 94.81 117 SER A CA 1
ATOM 906 C C . SER A 1 117 ? 8.130 -0.795 14.865 1.00 94.81 117 SER A C 1
ATOM 908 O O . SER A 1 117 ? 8.982 -0.594 15.732 1.00 94.81 117 SER A O 1
ATOM 910 N N . GLY A 1 118 ? 8.449 -1.215 13.635 1.00 92.50 118 GLY A N 1
ATOM 911 C CA . GLY A 1 118 ? 9.800 -1.601 13.228 1.00 92.50 118 GLY A CA 1
ATOM 912 C C . GLY A 1 118 ? 10.299 -2.876 13.917 1.00 92.50 118 GLY A C 1
ATOM 913 O O . GLY A 1 118 ? 11.506 -3.063 14.084 1.00 92.50 118 GLY A O 1
ATOM 914 N N . HIS A 1 119 ? 9.389 -3.727 14.403 1.00 93.06 119 HIS A N 1
ATOM 915 C CA . HIS A 1 119 ? 9.739 -4.957 15.123 1.00 93.06 119 HIS A CA 1
ATOM 916 C C . HIS A 1 119 ? 9.375 -6.229 14.363 1.00 93.06 119 HIS A C 1
ATOM 918 O O . HIS A 1 119 ? 9.931 -7.288 14.673 1.00 93.06 119 HIS A O 1
ATOM 924 N N . TYR A 1 120 ? 8.463 -6.145 13.395 1.00 94.06 120 TYR A N 1
ATOM 925 C CA . TYR A 1 120 ? 7.982 -7.300 12.652 1.00 94.06 120 TYR A CA 1
ATOM 926 C C . TYR A 1 120 ? 8.005 -7.031 11.157 1.00 94.06 120 TYR A C 1
ATOM 928 O O . TYR A 1 120 ? 7.458 -6.033 10.705 1.00 94.06 120 TYR A O 1
ATOM 936 N N . THR A 1 121 ? 8.530 -7.981 10.387 1.00 95.38 121 THR A N 1
ATOM 937 C CA . THR A 1 121 ? 8.370 -7.985 8.932 1.00 95.38 121 THR A CA 1
ATOM 938 C C . THR A 1 121 ? 6.924 -8.336 8.597 1.00 95.38 121 THR A C 1
ATOM 940 O O . THR A 1 121 ? 6.466 -9.451 8.866 1.00 95.38 121 THR A O 1
ATOM 943 N N . ALA A 1 122 ? 6.199 -7.367 8.049 1.00 94.94 122 ALA A N 1
ATOM 944 C CA . ALA A 1 122 ? 4.775 -7.451 7.747 1.00 94.94 122 ALA A CA 1
ATOM 945 C C . ALA A 1 122 ? 4.471 -7.318 6.246 1.00 94.94 122 ALA A C 1
ATOM 947 O O . ALA A 1 122 ? 3.352 -7.610 5.826 1.00 94.94 122 ALA A O 1
ATOM 948 N N . GLY A 1 123 ? 5.446 -6.914 5.440 1.00 94.62 123 GLY A N 1
ATOM 949 C CA . GLY A 1 123 ? 5.346 -6.804 3.996 1.00 94.62 123 GLY A CA 1
ATOM 950 C C . GLY A 1 123 ? 6.327 -7.711 3.260 1.00 94.62 123 GLY A C 1
ATOM 951 O O . GLY A 1 123 ? 7.126 -8.443 3.847 1.00 94.62 123 GLY A O 1
ATOM 952 N N . MET A 1 124 ? 6.214 -7.676 1.937 1.00 93.81 124 MET A N 1
ATOM 953 C CA . MET A 1 124 ? 7.181 -8.256 1.019 1.00 93.81 124 MET A CA 1
ATOM 954 C C . MET A 1 124 ? 7.158 -7.471 -0.290 1.00 93.81 124 MET A C 1
ATOM 956 O O . MET A 1 124 ? 6.127 -7.404 -0.966 1.00 93.81 124 MET A O 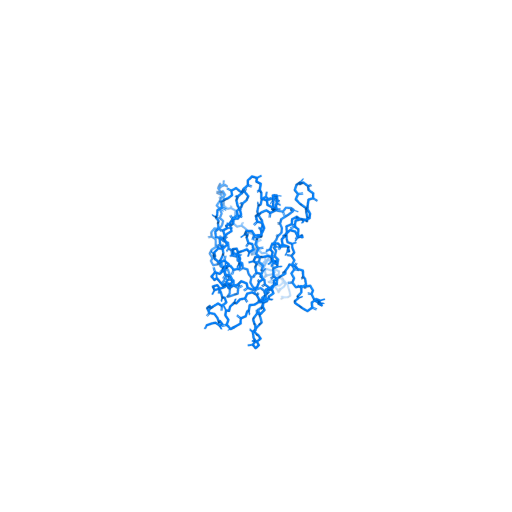1
ATOM 960 N N . TYR A 1 125 ? 8.305 -6.935 -0.691 1.00 90.50 125 TYR A N 1
ATOM 961 C CA . TYR A 1 125 ? 8.481 -6.359 -2.019 1.00 90.50 125 TYR A CA 1
ATOM 962 C C . TYR A 1 125 ? 8.621 -7.463 -3.083 1.00 90.50 125 TYR A C 1
ATOM 964 O O . TYR A 1 125 ? 9.584 -8.230 -3.067 1.00 90.50 125 TYR A O 1
ATOM 972 N N . GLY A 1 126 ? 7.641 -7.567 -3.989 1.00 87.25 126 GLY A N 1
ATOM 973 C CA . GLY A 1 126 ? 7.539 -8.644 -4.987 1.00 87.25 126 GLY A CA 1
ATOM 974 C C . GLY A 1 126 ? 8.173 -8.356 -6.355 1.00 87.25 126 GLY A C 1
ATOM 975 O O . GLY A 1 126 ? 8.197 -9.241 -7.213 1.00 87.25 126 GLY A O 1
ATOM 976 N N . ASP A 1 127 ? 8.695 -7.147 -6.572 1.00 84.62 127 ASP A N 1
ATOM 977 C CA . ASP A 1 127 ? 9.308 -6.725 -7.837 1.00 84.62 127 ASP A CA 1
ATOM 978 C C . ASP A 1 127 ? 10.849 -6.755 -7.753 1.00 84.62 127 ASP A C 1
ATOM 980 O O . ASP A 1 127 ? 11.460 -7.105 -6.742 1.00 84.62 127 ASP A O 1
ATOM 984 N N . SER A 1 128 ? 11.524 -6.433 -8.850 1.00 78.31 128 SER A N 1
ATOM 985 C CA . SER A 1 128 ? 12.977 -6.404 -8.910 1.00 78.31 128 SER A CA 1
ATOM 986 C C . SER A 1 128 ? 13.581 -5.310 -8.038 1.00 78.31 128 SER A C 1
ATOM 988 O O . SER A 1 128 ? 13.184 -4.158 -8.139 1.00 78.31 128 SER A O 1
ATOM 990 N N . TYR A 1 129 ? 14.640 -5.631 -7.298 1.00 80.94 129 TYR A N 1
ATOM 991 C CA . TYR A 1 129 ? 15.346 -4.657 -6.457 1.00 80.94 129 TYR A CA 1
ATOM 992 C C . TYR A 1 129 ? 16.060 -3.538 -7.218 1.00 80.94 129 TYR A C 1
ATOM 994 O O . TYR A 1 129 ? 16.385 -2.518 -6.618 1.00 80.94 129 TYR A O 1
ATOM 1002 N N . VAL A 1 130 ? 16.328 -3.719 -8.513 1.00 81.94 130 VAL A N 1
ATOM 1003 C CA . VAL A 1 130 ? 16.988 -2.710 -9.345 1.00 81.94 130 VAL A CA 1
ATOM 1004 C C . VAL A 1 130 ? 16.239 -2.486 -10.653 1.00 81.94 130 VAL A C 1
ATOM 1006 O O . VAL A 1 130 ? 15.747 -3.425 -11.293 1.00 81.94 130 VAL A O 1
ATOM 1009 N N . THR A 1 131 ? 16.184 -1.226 -11.064 1.00 78.00 131 THR A N 1
ATOM 1010 C CA . THR A 1 131 ? 15.775 -0.811 -12.406 1.00 78.00 131 THR A CA 1
ATOM 1011 C C . THR A 1 131 ? 16.798 -1.277 -13.450 1.00 78.00 131 THR A C 1
ATOM 1013 O O . THR A 1 131 ? 17.873 -1.794 -13.131 1.00 78.00 131 THR A O 1
ATOM 1016 N N . TRP A 1 132 ? 16.476 -1.107 -14.733 1.00 72.19 132 TRP A N 1
ATOM 1017 C CA . TRP A 1 132 ? 17.365 -1.502 -15.832 1.00 72.19 132 TRP A CA 1
ATOM 1018 C C . TRP A 1 132 ? 18.673 -0.688 -15.887 1.00 72.19 132 TRP A C 1
ATOM 1020 O O . TRP A 1 132 ? 19.670 -1.180 -16.414 1.00 72.19 132 TRP A O 1
ATOM 1030 N N . ASP A 1 133 ? 18.686 0.522 -15.328 1.00 77.56 133 ASP A N 1
ATOM 1031 C CA . ASP A 1 133 ? 19.847 1.408 -15.188 1.00 77.56 133 ASP A CA 1
ATOM 1032 C C . ASP A 1 133 ? 20.552 1.286 -13.820 1.00 77.56 133 ASP A C 1
ATOM 1034 O O . ASP A 1 133 ? 21.552 1.961 -13.576 1.00 77.56 133 ASP A O 1
ATOM 1038 N N . GLY A 1 134 ? 20.103 0.362 -12.961 1.00 81.44 134 GLY A N 1
ATOM 1039 C CA . GLY A 1 134 ? 20.779 -0.008 -11.713 1.00 81.44 134 GLY A CA 1
ATOM 1040 C C . GLY A 1 134 ? 20.382 0.810 -10.483 1.00 81.44 134 GLY A C 1
ATOM 1041 O O . GLY A 1 134 ? 21.053 0.706 -9.457 1.00 81.44 134 GLY A O 1
ATOM 1042 N N . ILE A 1 135 ? 19.311 1.601 -10.563 1.00 83.44 135 ILE A N 1
ATOM 1043 C CA . ILE A 1 135 ? 18.764 2.353 -9.429 1.00 83.44 135 ILE A CA 1
ATOM 1044 C C . ILE A 1 135 ? 18.001 1.387 -8.503 1.00 83.44 135 ILE A C 1
ATOM 1046 O O . ILE A 1 135 ? 17.264 0.533 -9.006 1.00 83.44 135 ILE A O 1
ATOM 1050 N N . PRO A 1 136 ? 18.143 1.485 -7.166 1.00 87.75 136 PRO A N 1
ATOM 1051 C CA . PRO A 1 136 ? 17.379 0.668 -6.224 1.00 87.75 136 PRO A CA 1
ATOM 1052 C C . PRO A 1 136 ? 15.866 0.946 -6.313 1.00 87.75 136 PRO A C 1
ATOM 1054 O O . PRO A 1 136 ? 15.358 1.928 -5.776 1.00 87.75 136 PRO A O 1
ATOM 1057 N N . ALA A 1 137 ? 15.119 0.072 -6.988 1.00 86.06 137 ALA A N 1
ATOM 1058 C CA . ALA A 1 137 ? 13.695 0.278 -7.275 1.00 86.06 137 ALA A CA 1
ATOM 1059 C C . ALA A 1 137 ? 12.817 0.229 -6.013 1.00 86.06 137 ALA A C 1
ATOM 1061 O O . ALA A 1 137 ? 11.796 0.909 -5.937 1.00 86.06 137 ALA A O 1
ATOM 1062 N N . HIS A 1 138 ? 13.232 -0.544 -5.007 1.00 88.12 138 HIS A N 1
ATOM 1063 C CA . HIS A 1 138 ? 12.547 -0.575 -3.719 1.00 88.12 138 HIS A CA 1
ATOM 1064 C C . HIS A 1 138 ? 12.670 0.764 -2.974 1.00 88.12 138 HIS A C 1
ATOM 1066 O O . HIS A 1 138 ? 11.683 1.278 -2.460 1.00 88.12 138 HIS A O 1
ATOM 1072 N N . GLU A 1 139 ? 13.859 1.374 -2.971 1.00 88.75 139 GLU A N 1
ATOM 1073 C CA . GLU A 1 139 ? 14.076 2.678 -2.326 1.00 88.75 139 GLU A CA 1
ATOM 1074 C C . GLU A 1 139 ? 13.269 3.779 -3.018 1.00 88.75 139 GLU A C 1
ATOM 1076 O O . GLU A 1 139 ? 12.695 4.635 -2.354 1.00 88.75 139 GLU A O 1
ATOM 1081 N N . LEU A 1 140 ? 13.158 3.706 -4.346 1.00 88.50 140 LEU A N 1
ATOM 1082 C CA . LEU A 1 140 ? 12.291 4.578 -5.131 1.00 88.50 140 LEU A CA 1
ATOM 1083 C C . LEU A 1 140 ? 10.810 4.449 -4.735 1.00 88.50 140 LEU A C 1
ATOM 1085 O O . LEU A 1 140 ? 10.139 5.461 -4.555 1.00 88.50 140 LEU A O 1
ATOM 1089 N N . LEU A 1 141 ? 10.296 3.226 -4.561 1.00 90.62 141 LEU A N 1
ATOM 1090 C CA . LEU A 1 141 ? 8.925 3.021 -4.079 1.00 90.62 141 LEU A CA 1
ATOM 1091 C C . LEU A 1 141 ? 8.731 3.610 -2.677 1.00 90.62 141 LEU A C 1
ATOM 1093 O O . LEU A 1 141 ? 7.723 4.270 -2.427 1.00 90.62 141 LEU A O 1
ATOM 1097 N N . MET A 1 142 ? 9.684 3.385 -1.773 1.00 90.94 142 MET A N 1
ATOM 1098 C CA . MET A 1 142 ? 9.613 3.919 -0.413 1.00 90.94 142 MET A CA 1
ATOM 1099 C C . MET A 1 142 ? 9.635 5.450 -0.403 1.00 90.94 142 MET A C 1
ATOM 1101 O O . MET A 1 142 ? 8.826 6.059 0.290 1.00 90.94 142 MET A O 1
ATOM 1105 N N . GLN A 1 143 ? 10.481 6.071 -1.229 1.00 90.44 143 GLN A N 1
ATOM 1106 C CA . GLN A 1 143 ? 10.507 7.523 -1.399 1.00 90.44 143 GLN A CA 1
ATOM 1107 C C . GLN A 1 143 ? 9.175 8.052 -1.942 1.00 90.44 143 GLN A C 1
ATOM 1109 O O . GLN A 1 143 ? 8.593 8.965 -1.365 1.00 90.44 143 GLN A O 1
ATOM 1114 N N . TYR A 1 144 ? 8.648 7.440 -3.006 1.00 91.62 144 TYR A N 1
ATOM 1115 C CA . TYR A 1 144 ? 7.347 7.810 -3.560 1.00 91.62 144 TYR A CA 1
ATOM 1116 C C . TYR A 1 144 ? 6.234 7.731 -2.511 1.00 91.62 144 TYR A C 1
ATOM 1118 O O . TYR A 1 144 ? 5.364 8.598 -2.449 1.00 91.62 144 TYR A O 1
ATOM 1126 N N . THR A 1 145 ? 6.280 6.689 -1.685 1.00 92.44 145 THR A N 1
ATOM 1127 C CA . THR A 1 145 ? 5.313 6.433 -0.621 1.00 92.44 145 THR A CA 1
ATOM 1128 C C . THR A 1 145 ? 5.334 7.531 0.436 1.00 92.44 145 THR A C 1
ATOM 1130 O O . THR A 1 145 ? 4.277 8.045 0.798 1.00 92.44 145 THR A O 1
ATOM 1133 N N . GLU A 1 146 ? 6.522 7.920 0.896 1.00 92.75 146 GLU A N 1
ATOM 1134 C CA . GLU A 1 146 ? 6.692 9.017 1.851 1.00 92.75 146 GLU A CA 1
ATOM 1135 C C . GLU A 1 146 ? 6.219 10.356 1.269 1.00 92.75 146 GLU A C 1
ATOM 1137 O O . GLU A 1 146 ? 5.519 11.104 1.947 1.00 92.75 146 GLU A O 1
ATOM 1142 N N . ASP A 1 147 ? 6.538 10.619 0.000 1.00 91.94 147 ASP A N 1
ATOM 1143 C CA . ASP A 1 147 ? 6.229 11.888 -0.659 1.00 91.94 147 ASP A CA 1
ATOM 1144 C C . ASP A 1 147 ? 4.742 12.041 -1.038 1.00 91.94 147 ASP A C 1
ATOM 1146 O O . ASP A 1 147 ? 4.247 13.167 -1.098 1.00 91.94 147 ASP A O 1
ATOM 1150 N N . ASN A 1 148 ? 4.035 10.939 -1.334 1.00 93.31 148 ASN A N 1
ATOM 1151 C CA . ASN A 1 148 ? 2.716 10.998 -1.985 1.00 93.31 148 ASN A CA 1
ATOM 1152 C C . ASN A 1 148 ? 1.603 10.210 -1.286 1.00 93.31 148 ASN A C 1
ATOM 1154 O O . ASN A 1 148 ? 0.435 10.524 -1.502 1.00 93.31 148 ASN A O 1
ATOM 1158 N N . LEU A 1 149 ? 1.920 9.167 -0.509 1.00 96.12 149 LEU A N 1
ATOM 1159 C CA . LEU A 1 149 ? 0.899 8.256 0.032 1.00 96.12 149 LEU A CA 1
ATOM 1160 C C . LEU A 1 149 ? 0.644 8.477 1.522 1.00 96.12 149 LEU A C 1
ATOM 1162 O O . LEU A 1 149 ? -0.497 8.400 1.972 1.00 96.12 149 LEU A O 1
ATOM 1166 N N . MET A 1 150 ? 1.699 8.745 2.291 1.00 97.31 150 MET A N 1
ATOM 1167 C CA . MET A 1 150 ? 1.606 8.935 3.738 1.00 97.31 150 MET A CA 1
ATOM 1168 C C . MET A 1 150 ? 0.723 10.139 4.092 1.00 97.31 150 MET A C 1
ATOM 1170 O O . MET A 1 150 ? 0.941 11.252 3.622 1.00 97.31 150 MET A O 1
ATOM 1174 N N . GLY A 1 151 ? -0.274 9.915 4.949 1.00 97.44 151 GLY A N 1
ATOM 1175 C CA . GLY A 1 151 ? -1.270 10.912 5.348 1.00 97.44 151 GLY A CA 1
ATOM 1176 C C . GLY A 1 151 ? -2.352 11.196 4.301 1.00 97.44 151 GLY A C 1
ATOM 1177 O O . GLY A 1 151 ? -3.266 11.963 4.592 1.00 97.44 151 GLY A O 1
ATOM 1178 N N . GLY A 1 152 ? -2.280 10.589 3.112 1.00 97.50 152 GLY A N 1
ATOM 1179 C CA . GLY A 1 152 ? -3.270 10.783 2.057 1.00 97.50 152 GLY A CA 1
ATOM 1180 C C . GLY A 1 152 ? -4.627 10.189 2.427 1.00 97.50 152 GLY A C 1
ATOM 1181 O O . GLY A 1 152 ? -4.714 9.052 2.896 1.00 97.50 152 GLY A O 1
ATOM 1182 N N . THR A 1 153 ? -5.692 10.955 2.208 1.00 97.44 153 THR A N 1
ATOM 1183 C CA . THR A 1 153 ? -7.077 10.467 2.256 1.00 97.44 153 THR A CA 1
ATOM 1184 C C . THR A 1 153 ? -7.450 9.761 0.951 1.00 97.44 153 THR A C 1
ATOM 1186 O O . THR A 1 153 ? -6.720 9.830 -0.039 1.00 97.44 153 THR A O 1
ATOM 1189 N N . GLN A 1 154 ? -8.626 9.127 0.897 1.00 96.81 154 GLN A N 1
ATOM 1190 C CA . GLN A 1 154 ? -9.126 8.560 -0.360 1.00 96.81 154 GLN A CA 1
ATOM 1191 C C . GLN A 1 154 ? -9.204 9.613 -1.481 1.00 96.81 154 GLN A C 1
ATOM 1193 O O . GLN A 1 154 ? -8.898 9.300 -2.630 1.00 96.81 154 GLN A O 1
ATOM 1198 N N . GLU A 1 155 ? -9.594 10.853 -1.168 1.00 97.06 155 GLU A N 1
ATOM 1199 C CA . GLU A 1 155 ? -9.647 11.935 -2.159 1.00 97.06 155 GLU A CA 1
ATOM 1200 C C . GLU A 1 155 ? -8.250 12.258 -2.699 1.00 97.06 155 GLU A C 1
ATOM 1202 O O . GLU A 1 155 ? -8.073 12.322 -3.916 1.00 97.06 155 GLU A O 1
ATOM 1207 N N . ASP A 1 156 ? -7.256 12.371 -1.815 1.00 96.81 156 ASP A N 1
ATOM 1208 C CA . ASP A 1 156 ? -5.874 12.664 -2.202 1.00 96.81 156 ASP A CA 1
ATOM 1209 C C . ASP A 1 156 ? -5.298 11.551 -3.086 1.00 96.81 156 ASP A C 1
ATOM 1211 O O . ASP A 1 156 ? -4.755 11.826 -4.154 1.00 96.81 156 ASP A O 1
ATOM 1215 N N . ILE A 1 157 ? -5.477 10.284 -2.691 1.00 96.38 157 ILE A N 1
ATOM 1216 C CA . ILE A 1 157 ? -4.962 9.129 -3.442 1.00 96.38 157 ILE A CA 1
ATOM 1217 C C . ILE A 1 157 ? -5.687 8.946 -4.785 1.00 96.38 157 ILE A C 1
ATOM 1219 O O . ILE A 1 157 ? -5.070 8.544 -5.774 1.00 96.38 157 ILE A O 1
ATOM 1223 N N . ASN A 1 158 ? -6.978 9.273 -4.870 1.00 95.31 158 ASN A N 1
ATOM 1224 C CA . ASN A 1 158 ? -7.717 9.278 -6.137 1.00 95.31 158 ASN A CA 1
ATOM 1225 C C . ASN A 1 158 ? -7.287 10.419 -7.071 1.00 95.31 158 ASN A C 1
ATOM 1227 O O . ASN A 1 158 ? -7.447 10.302 -8.286 1.00 95.31 158 ASN A O 1
ATOM 1231 N N . ALA A 1 159 ? -6.761 11.515 -6.522 1.00 95.00 159 ALA A N 1
ATOM 1232 C CA . ALA A 1 159 ? -6.281 12.658 -7.290 1.00 95.00 159 ALA A CA 1
ATOM 1233 C C . ALA A 1 159 ? -4.850 12.479 -7.828 1.00 95.00 159 ALA A C 1
ATOM 1235 O O . ALA A 1 159 ? -4.413 13.282 -8.654 1.00 95.00 159 ALA A O 1
ATOM 1236 N N . ILE A 1 160 ? -4.119 11.447 -7.387 1.00 91.62 160 ILE A N 1
ATOM 1237 C CA . ILE A 1 160 ? -2.780 11.142 -7.896 1.00 91.62 160 ILE A CA 1
ATOM 1238 C C . ILE A 1 160 ? -2.875 10.760 -9.375 1.00 91.62 160 ILE A C 1
ATOM 1240 O O . ILE A 1 160 ? -3.440 9.728 -9.745 1.00 91.62 160 ILE A O 1
ATOM 1244 N N . GLU A 1 161 ? -2.269 11.585 -10.226 1.00 85.69 161 GLU A N 1
ATOM 1245 C CA . GLU A 1 161 ? -2.140 11.271 -11.643 1.00 85.69 161 GLU A CA 1
ATOM 1246 C C . GLU A 1 161 ? -1.174 10.092 -11.834 1.00 85.69 161 GLU A C 1
ATOM 1248 O O . GLU A 1 161 ? -0.072 10.093 -11.273 1.00 85.69 161 GLU A O 1
ATOM 1253 N N . PRO A 1 162 ? -1.550 9.082 -12.638 1.00 80.94 162 PRO A N 1
ATOM 1254 C CA . PRO A 1 162 ? -0.646 8.003 -12.984 1.00 80.94 162 PRO A CA 1
ATOM 1255 C C . PRO A 1 162 ? 0.650 8.529 -13.602 1.00 80.94 162 PRO A C 1
ATOM 1257 O O . PRO A 1 162 ? 0.652 9.396 -14.478 1.00 80.94 162 PRO A O 1
ATOM 1260 N N . MET A 1 163 ? 1.768 7.963 -13.169 1.00 80.38 163 MET A N 1
ATOM 1261 C CA . MET A 1 163 ? 3.069 8.299 -13.722 1.00 80.38 163 MET A CA 1
ATOM 1262 C C . MET A 1 163 ? 3.182 7.726 -15.143 1.00 80.38 163 MET A C 1
ATOM 1264 O O . MET A 1 163 ? 3.192 6.507 -15.326 1.00 80.38 163 MET A O 1
ATOM 1268 N N . HIS A 1 164 ? 3.257 8.614 -16.137 1.00 65.75 164 HIS A N 1
ATOM 1269 C CA . HIS A 1 164 ? 3.450 8.305 -17.557 1.00 65.75 164 HIS A CA 1
ATOM 1270 C C . HIS A 1 164 ? 4.496 9.270 -18.136 1.00 65.75 164 HIS A C 1
ATOM 1272 O O . HIS A 1 164 ? 4.236 10.470 -18.240 1.00 65.75 164 HIS A O 1
ATOM 1278 N N . GLY A 1 165 ? 5.694 8.803 -18.513 1.00 51.84 165 GLY A N 1
ATOM 1279 C CA . GLY A 1 165 ? 6.686 9.705 -19.113 1.00 51.84 165 GLY A CA 1
ATOM 1280 C C . GLY A 1 165 ? 7.992 9.076 -19.607 1.00 51.84 165 GLY A C 1
ATOM 1281 O O . GLY A 1 165 ? 8.453 8.065 -19.088 1.00 51.84 165 GLY A O 1
ATOM 1282 N N . GLU A 1 166 ? 8.614 9.729 -20.602 1.00 44.25 166 GLU A N 1
ATOM 1283 C CA . GLU A 1 166 ? 9.965 9.412 -21.116 1.00 44.25 166 GLU A CA 1
ATOM 1284 C C . GLU A 1 166 ? 11.092 9.826 -20.145 1.00 44.25 166 GLU A C 1
ATOM 1286 O O . GLU A 1 166 ? 12.211 9.326 -20.245 1.00 44.25 166 GLU A O 1
ATOM 1291 N N . VAL A 1 167 ? 10.801 10.746 -19.214 1.00 49.38 167 VAL A N 1
ATOM 1292 C CA . VAL A 1 167 ? 11.684 11.183 -18.122 1.00 49.38 167 VAL A CA 1
ATOM 1293 C C . VAL A 1 167 ? 10.835 11.311 -16.860 1.00 49.38 167 VAL A C 1
ATOM 1295 O O . VAL A 1 167 ? 10.328 12.382 -16.536 1.00 49.38 167 VAL A O 1
ATOM 1298 N N . ASP A 1 168 ? 10.645 10.189 -16.183 1.00 59.84 168 ASP A N 1
ATOM 1299 C CA . ASP A 1 168 ? 10.033 10.118 -14.858 1.00 59.84 168 ASP A CA 1
ATOM 1300 C C . ASP A 1 168 ? 11.151 10.068 -13.799 1.00 59.84 168 ASP A C 1
ATOM 1302 O O . ASP A 1 168 ? 12.206 9.469 -14.037 1.00 59.84 168 ASP A O 1
ATOM 1306 N N . ALA A 1 169 ? 10.941 10.661 -12.620 1.00 57.41 169 ALA A N 1
ATOM 1307 C CA . ALA A 1 169 ? 11.850 10.482 -11.480 1.00 57.41 169 ALA A CA 1
ATOM 1308 C C . ALA A 1 169 ? 12.019 8.989 -11.128 1.00 57.41 169 ALA A C 1
ATOM 1310 O O . ALA A 1 169 ? 13.040 8.585 -10.576 1.00 57.41 169 ALA A O 1
ATOM 1311 N N . TYR A 1 170 ? 11.041 8.177 -11.538 1.00 62.19 170 TYR A N 1
ATOM 1312 C CA . TYR A 1 170 ? 10.956 6.737 -11.344 1.00 62.19 170 TYR A CA 1
ATOM 1313 C C . TYR A 1 170 ? 11.176 5.927 -12.630 1.00 62.19 170 TYR A C 1
ATOM 1315 O O . TYR A 1 170 ? 10.717 4.787 -12.721 1.00 62.19 170 TYR A O 1
ATOM 1323 N N . THR A 1 171 ? 11.869 6.484 -13.634 1.00 63.00 171 THR A N 1
ATOM 1324 C CA . THR A 1 171 ? 12.115 5.815 -14.927 1.00 63.00 171 THR A CA 1
ATOM 1325 C C . THR A 1 171 ? 12.622 4.379 -14.721 1.00 63.00 171 THR A C 1
ATOM 1327 O O . THR A 1 171 ? 13.666 4.146 -14.121 1.00 63.00 171 THR A O 1
ATOM 1330 N N . GLY A 1 172 ? 11.879 3.388 -15.228 1.00 64.62 172 GLY A N 1
ATOM 1331 C CA . GLY A 1 172 ? 12.209 1.964 -15.069 1.00 64.62 172 GLY A CA 1
ATOM 1332 C C . GLY A 1 172 ? 11.648 1.277 -13.813 1.00 64.62 172 GLY A C 1
ATOM 1333 O O . GLY A 1 172 ? 11.821 0.062 -13.691 1.00 64.62 172 GLY A O 1
ATOM 1334 N N . ALA A 1 173 ? 10.959 2.013 -12.936 1.00 76.06 173 ALA A N 1
ATOM 1335 C CA . ALA A 1 173 ? 10.241 1.525 -11.752 1.00 76.06 173 ALA A CA 1
ATOM 1336 C C . ALA A 1 173 ? 8.757 1.949 -11.707 1.00 76.06 173 ALA A C 1
ATOM 1338 O O . ALA A 1 173 ? 8.031 1.477 -10.844 1.00 76.06 173 ALA A O 1
ATOM 1339 N N . THR A 1 174 ? 8.287 2.780 -12.640 1.00 84.00 174 THR A N 1
ATOM 1340 C CA . THR A 1 174 ? 6.980 3.465 -12.630 1.00 84.00 174 THR A CA 1
ATOM 1341 C C . THR A 1 174 ? 5.742 2.583 -12.395 1.00 84.00 174 THR A C 1
ATOM 1343 O O . THR A 1 174 ? 4.782 3.009 -11.754 1.00 84.00 174 THR A O 1
ATOM 1346 N N . VAL A 1 175 ? 5.738 1.341 -12.884 1.00 87.38 175 VAL A N 1
ATOM 1347 C CA . VAL A 1 175 ? 4.556 0.461 -12.809 1.00 87.38 175 VAL A CA 1
ATOM 1348 C C . VAL A 1 175 ? 4.228 0.044 -11.376 1.00 87.38 175 VAL A C 1
ATOM 1350 O O . VAL A 1 175 ? 3.059 0.015 -10.998 1.00 87.38 175 VAL A O 1
ATOM 1353 N N . THR A 1 176 ? 5.248 -0.208 -10.558 1.00 89.50 176 THR A N 1
ATOM 1354 C CA . THR A 1 176 ? 5.055 -0.667 -9.180 1.00 89.50 176 THR A CA 1
ATOM 1355 C C . THR A 1 176 ? 4.404 0.402 -8.292 1.00 89.50 176 THR A C 1
ATOM 1357 O O . THR A 1 176 ? 3.366 0.104 -7.699 1.00 89.50 176 THR A O 1
ATOM 1360 N N . PRO A 1 177 ? 4.894 1.655 -8.235 1.00 91.44 177 PRO A N 1
ATOM 1361 C CA . PRO A 1 177 ? 4.216 2.708 -7.486 1.00 91.44 177 PRO A CA 1
ATOM 1362 C C . PRO A 1 177 ? 2.827 3.051 -8.055 1.00 91.44 177 PRO A C 1
ATOM 1364 O O . PRO A 1 177 ? 1.892 3.254 -7.284 1.00 91.44 177 PRO A O 1
ATOM 1367 N N . ASN A 1 178 ? 2.633 3.005 -9.382 1.00 92.19 178 ASN A N 1
ATOM 1368 C CA . ASN A 1 178 ? 1.307 3.176 -9.996 1.00 92.19 178 ASN A CA 1
ATOM 1369 C C . ASN A 1 178 ? 0.287 2.143 -9.491 1.00 92.19 178 ASN A C 1
ATOM 1371 O O . ASN A 1 178 ? -0.863 2.494 -9.218 1.00 92.19 178 ASN A O 1
ATOM 1375 N N . ASN A 1 179 ? 0.687 0.875 -9.378 1.00 93.50 179 ASN A N 1
ATOM 1376 C CA . ASN A 1 179 ? -0.184 -0.184 -8.872 1.00 93.50 179 ASN A CA 1
ATOM 1377 C C . ASN A 1 179 ? -0.320 -0.166 -7.344 1.00 93.50 179 ASN A C 1
ATOM 1379 O O . ASN A 1 179 ? -1.355 -0.594 -6.843 1.00 93.50 179 ASN A O 1
ATOM 1383 N N . ALA A 1 180 ? 0.653 0.372 -6.602 1.00 95.19 180 ALA A N 1
ATOM 1384 C CA . ALA A 1 180 ? 0.501 0.632 -5.170 1.00 95.19 180 ALA A CA 1
ATOM 1385 C C . ALA A 1 180 ? -0.599 1.676 -4.896 1.00 95.19 180 ALA A C 1
ATOM 1387 O O . ALA A 1 180 ? -1.447 1.450 -4.035 1.00 9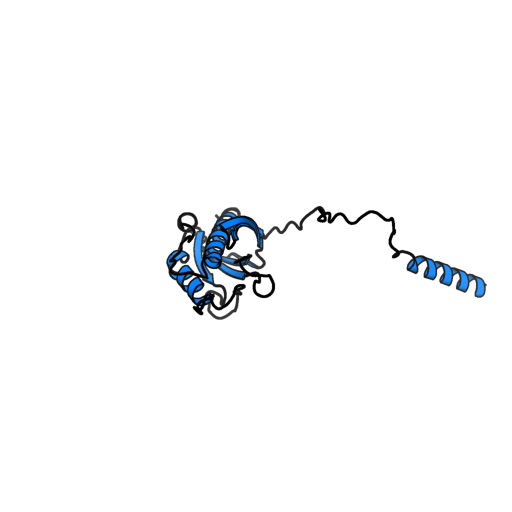5.19 180 ALA A O 1
ATOM 1388 N N . VAL A 1 181 ? -0.636 2.766 -5.676 1.00 96.19 181 VAL A N 1
ATOM 1389 C CA . VAL A 1 181 ? -1.722 3.767 -5.639 1.00 96.19 181 VAL A CA 1
ATOM 1390 C C . VAL A 1 181 ? -3.063 3.102 -5.927 1.00 96.19 181 VAL A C 1
ATOM 1392 O O . VAL A 1 181 ? -3.986 3.201 -5.128 1.00 96.19 181 VAL A O 1
ATOM 1395 N N . ARG A 1 182 ? -3.166 2.366 -7.038 1.00 96.12 182 ARG A N 1
ATOM 1396 C CA . ARG A 1 182 ? -4.414 1.702 -7.449 1.00 96.12 182 ARG A CA 1
ATOM 1397 C C . ARG A 1 182 ? -4.894 0.656 -6.439 1.00 96.12 182 ARG A C 1
ATOM 1399 O O . ARG A 1 182 ? -6.090 0.543 -6.190 1.00 96.12 182 ARG A O 1
ATOM 1406 N N . MET A 1 183 ? -3.971 -0.075 -5.815 1.00 97.50 183 MET A N 1
ATOM 1407 C CA . MET A 1 183 ? -4.288 -0.980 -4.711 1.00 97.50 183 MET A CA 1
ATOM 1408 C C . MET A 1 183 ? -4.860 -0.214 -3.512 1.00 97.50 183 MET A C 1
ATOM 1410 O O . MET A 1 183 ? -5.877 -0.638 -2.970 1.00 97.50 183 MET A O 1
ATOM 1414 N N . LEU A 1 184 ? -4.273 0.928 -3.130 1.00 98.06 184 LEU A N 1
ATOM 1415 C CA . LEU A 1 184 ? -4.820 1.770 -2.062 1.00 98.06 184 LEU A CA 1
ATOM 1416 C C . LEU A 1 184 ? -6.218 2.299 -2.398 1.00 98.06 184 LEU A C 1
ATOM 1418 O O . LEU A 1 184 ? -7.075 2.297 -1.523 1.00 98.06 184 LEU A O 1
ATOM 1422 N N . GLN A 1 185 ? -6.476 2.689 -3.651 1.00 97.06 185 GLN A N 1
ATOM 1423 C CA . GLN A 1 185 ? -7.806 3.130 -4.098 1.00 97.06 185 GLN A CA 1
ATOM 1424 C C . GLN A 1 185 ? -8.870 2.058 -3.817 1.00 97.06 185 GLN A C 1
ATOM 1426 O O . GLN A 1 185 ? -9.879 2.349 -3.174 1.00 97.06 185 GLN A O 1
ATOM 1431 N N . GLY A 1 186 ? -8.599 0.805 -4.202 1.00 97.00 186 GLY A N 1
ATOM 1432 C CA . GLY A 1 186 ? -9.480 -0.323 -3.886 1.00 97.00 186 GLY A CA 1
ATOM 1433 C C . GLY A 1 186 ? -9.554 -0.634 -2.384 1.00 97.00 186 GLY A C 1
ATOM 1434 O O . GLY A 1 186 ? -10.626 -0.953 -1.870 1.00 97.00 186 GLY A O 1
ATOM 1435 N N . LEU A 1 187 ? -8.444 -0.491 -1.649 1.00 98.00 187 LEU A N 1
ATOM 1436 C CA . LEU A 1 187 ? -8.423 -0.699 -0.199 1.00 98.00 187 LEU A CA 1
ATOM 1437 C C . LEU A 1 187 ? -9.277 0.338 0.544 1.00 98.00 187 LEU A C 1
ATOM 1439 O O . LEU A 1 187 ? -9.927 -0.027 1.520 1.00 98.00 187 LEU A O 1
ATOM 1443 N N . PHE A 1 188 ? -9.313 1.602 0.107 1.00 97.81 188 PHE A N 1
ATOM 1444 C CA . PHE A 1 188 ? -10.185 2.610 0.722 1.00 97.81 188 PHE A CA 1
ATOM 1445 C C . PHE A 1 188 ? -11.655 2.270 0.542 1.00 97.81 188 PHE A C 1
ATOM 1447 O O . PHE A 1 188 ? -12.419 2.391 1.493 1.00 97.81 188 PHE A O 1
ATOM 1454 N N . GLU A 1 189 ? -12.061 1.824 -0.648 1.00 95.94 189 GLU A N 1
ATOM 1455 C CA . GLU A 1 189 ? -13.436 1.370 -0.869 1.00 95.94 189 GLU A CA 1
ATOM 1456 C C . GLU A 1 189 ? -13.765 0.200 0.064 1.00 95.94 189 GLU A C 1
ATOM 1458 O O . GLU A 1 189 ? -14.741 0.258 0.814 1.00 95.94 189 GLU A O 1
ATOM 1463 N N . TYR A 1 190 ? -12.882 -0.802 0.117 1.00 95.88 190 TYR A N 1
ATOM 1464 C CA . TYR A 1 190 ? -13.011 -1.948 1.016 1.00 95.88 190 TYR A CA 1
ATOM 1465 C C . TYR A 1 190 ? -13.109 -1.541 2.499 1.00 95.88 190 TYR A C 1
ATOM 1467 O O . TYR A 1 190 ? -13.940 -2.084 3.235 1.00 95.88 190 TYR A O 1
ATOM 1475 N N . HIS A 1 191 ? -12.274 -0.592 2.935 1.00 96.06 191 HIS A N 1
ATOM 1476 C CA . HIS A 1 191 ? -12.233 -0.066 4.300 1.00 96.06 191 HIS A CA 1
ATOM 1477 C C . HIS A 1 191 ? -13.513 0.696 4.644 1.00 96.06 191 HIS A C 1
ATOM 1479 O O . HIS A 1 191 ? -14.127 0.439 5.680 1.00 96.06 191 HIS A O 1
ATOM 1485 N N . ASN A 1 192 ? -13.933 1.609 3.770 1.00 94.94 192 ASN A N 1
ATOM 1486 C CA . ASN A 1 192 ? -15.072 2.486 4.007 1.00 94.94 192 ASN A CA 1
ATOM 1487 C C . ASN A 1 192 ? -16.382 1.706 4.110 1.00 94.94 192 ASN A C 1
ATOM 1489 O O . ASN A 1 192 ? -17.223 2.039 4.929 1.00 94.94 192 ASN A O 1
ATOM 1493 N N . GLU A 1 193 ? -16.543 0.622 3.350 1.00 93.50 193 GLU A N 1
ATOM 1494 C CA . GLU A 1 193 ? -17.715 -0.255 3.469 1.00 93.50 193 GLU A CA 1
ATOM 1495 C C . GLU A 1 193 ? -17.851 -0.937 4.843 1.00 93.50 193 GLU A C 1
ATOM 1497 O O . GLU A 1 193 ? -18.939 -1.405 5.192 1.00 93.50 193 GLU A O 1
ATOM 1502 N N . ARG A 1 194 ? -16.754 -1.046 5.603 1.00 92.69 194 ARG A N 1
ATOM 1503 C CA . ARG A 1 194 ? -16.672 -1.841 6.839 1.00 92.69 194 ARG A CA 1
ATOM 1504 C C . ARG A 1 194 ? -16.507 -0.995 8.098 1.00 92.69 194 ARG A C 1
ATOM 1506 O O . ARG A 1 194 ? -17.026 -1.385 9.143 1.00 92.69 194 ARG A O 1
ATOM 1513 N N . TYR A 1 195 ? -15.791 0.125 8.010 1.00 94.00 195 TYR A N 1
ATOM 1514 C CA . TYR A 1 195 ? -15.301 0.858 9.181 1.00 94.00 195 TYR A CA 1
ATOM 1515 C C . TYR A 1 195 ? -15.683 2.340 9.235 1.00 94.00 195 TYR A C 1
ATOM 1517 O O . TYR A 1 195 ? -15.471 2.949 10.287 1.00 94.00 195 TYR A O 1
ATOM 1525 N N . MET A 1 196 ? -16.266 2.896 8.164 1.00 86.12 196 MET A N 1
ATOM 1526 C CA . MET A 1 196 ? -16.701 4.300 8.073 1.00 86.12 196 MET A CA 1
ATOM 1527 C C . MET A 1 196 ? -18.222 4.400 7.931 1.00 86.12 196 MET A C 1
ATOM 1529 O O . MET A 1 196 ? -18.818 5.273 8.604 1.00 86.12 196 MET A O 1
#

Radius of gyration: 24.77 Å; Cα contacts (8 Å, |Δi|>4): 302; chains: 1; bounding box: 38×85×49 Å

pLDDT: mean 81.17, std 19.14, range [30.66, 98.56]

Solvent-accessible surface area (backbone atoms only — not comparable to full-atom values): 11450 Å² total; per-residue (Å²): 111,73,69,61,53,54,52,53,52,52,53,54,56,53,61,70,70,64,78,83,72,78,89,85,77,92,72,81,92,67,92,69,76,81,86,67,83,79,74,83,86,56,90,50,49,43,60,26,62,36,48,35,78,82,71,52,74,44,82,42,74,33,37,43,90,38,75,49,82,55,95,59,34,36,39,34,29,39,39,32,70,31,61,64,70,54,62,73,92,60,37,46,64,21,25,37,24,39,30,28,29,59,87,72,53,21,26,76,40,76,32,42,41,48,39,97,83,69,80,45,80,52,29,35,75,22,64,58,63,50,24,92,88,64,49,54,32,57,60,51,44,54,51,51,36,63,76,64,44,60,65,29,31,63,69,54,54,68,65,58,74,76,78,79,66,100,81,41,103,46,66,70,44,45,44,38,52,45,23,50,48,29,47,48,55,28,46,46,55,61,45,47,79,75,69,106

Foldseek 3Di:
DVVVVVVVVVVVVVVVVPPPDDDDDDDDDDPDDPPDDDDPPQVQKWWFWAAAPVRDTDIDIKGWPDWADDPFKIWTWIWAFLYDHDDPVAGATKIKIFIATLVQRATQDIDQADDPVNPDGRIHDGHDLAFPVGPRLRVVLVVCCVVQRHRDGLVSLVPDDQDDDPDDPNVRNRRRSSVVSRSSNRVSVVCVVPRD

Organism: NCBI:txid1307761

Nearest PDB structures (foldseek):
  7yt9-assembly1_A  TM=3.916E-01  e=2.542E+00  Arabidopsis thaliana
  4qqg-assembly7_G  TM=3.762E-01  e=1.792E+00  Homo sapiens
  4qqg-assembly3_C  TM=3.347E-01  e=1.594E+00  Homo sapiens
  3me9-assembly1_B  TM=2.882E-01  e=9.169E+00  Homo sapiens

Secondary structure (DSSP, 8-state):
-HHHHHHHHHHHHHHHTSS-----------------S-----SSEEEEEEE-TT--EEEEEEEEEEEEE-SSEEEEEEEE----SS-GGG---EEEEEEEETTT--EEEEESSB-TTSSSB--B--S-SB-TTS-BHHHHHHHHHHHHTTT--HHHHHH------SS-TTTTTTHHHHHHHHHHHHHHHHHHHHH-

Mean predicted aligned error: 12.24 Å

Sequence (196 aa):
MKKAFLIAVLLVAAAVLVSCGSDSDNQSAETQEAASGEGILVENAFYYTHVNGHEEETEMVAFVPFEYEQLETVKYQVVYIACTCRGPQVNYWSVAYVELSKEDGSVTFISWDDDSSGHYTAGMYGDSYVTWDGIPAHELLMQYTEDNLMGGTQEDINAIEPMHGEVDAYTGATVTPNNAVRMLQGLFEYHNERYM